Protein AF-A0A918FCY9-F1 (afdb_monomer)

Secondary structure (DSSP, 8-state):
--------SSSSSGGGG-PPPHHHHHHHHHHHHHHHHHHHHH-----TTSHHHHHHHHHHHHTSSS--HHHHHHHHHHHHHHHHH-TT-HHHHHHHHHHHHHTT-HHHHHHHHHHHHHH-GGGHHHHHHHHHHHHHHHS----S-------PPPPPPPPPP-PPPP-PPPPPPPSSEEEEEEEEES-SS-SS--EEEEEEEEEEEETTTEEEETTTEEEEEE-TTT--EEESSHHHHHT---EEEEEE-TTS-EEEEEE-SSS--B--EE-

Organism: NCBI:txid1848197

Foldseek 3Di:
DDDPDDPPDDPPPPPPPPDDDLVRLQLQLVLLVVLVVVCVVVPVDCPPLELNVLLLLLSLLSNPSQRDLVSLVSSLVSLVSSCVRPVLALSSLQSVLSSCVSVLNLVSSLVSLVSSCVSPVVCVVSSVVSNVSSVVSPDPPCPDDDDDDDDDDDDDDDDDDDDDDPDDQDDDDDFDKWKKWKWWFPDDPDSDTDTDGPDIWIWGQDPPQWIDTRPPDAIWGADSRFRDIAGPDDPQNVLPWPDKDWDQDPVRFIFIFTQRPPGGIGITIGD

Structure (mmCIF, N/CA/C/O backbone):
data_AF-A0A918FCY9-F1
#
_entry.id   AF-A0A918FCY9-F1
#
loop_
_atom_site.group_PDB
_atom_site.id
_atom_site.type_symbol
_atom_site.label_atom_id
_atom_site.label_alt_id
_atom_site.label_comp_id
_atom_site.label_asym_id
_atom_site.label_entity_id
_atom_site.label_seq_id
_atom_site.pdbx_PDB_ins_code
_atom_site.Cartn_x
_atom_site.Cartn_y
_atom_site.Cartn_z
_atom_site.occupancy
_atom_site.B_iso_or_equiv
_atom_site.auth_seq_id
_atom_site.auth_comp_id
_atom_site.auth_asym_id
_atom_site.auth_atom_id
_atom_site.pdbx_PDB_model_num
ATOM 1 N N . MET A 1 1 ? -34.253 26.045 46.230 1.00 42.84 1 MET A N 1
ATOM 2 C CA . MET A 1 1 ? -33.903 26.866 45.050 1.00 42.84 1 MET A CA 1
ATOM 3 C C . MET A 1 1 ? -32.980 26.039 44.167 1.00 42.84 1 MET A C 1
ATOM 5 O O . MET A 1 1 ? -31.834 25.823 44.529 1.00 42.84 1 MET A O 1
ATOM 9 N N . ASN A 1 2 ? -33.536 25.493 43.082 1.00 42.41 2 ASN A N 1
ATOM 10 C CA . ASN A 1 2 ? -32.878 24.608 42.117 1.00 42.41 2 ASN A CA 1
ATOM 11 C C . ASN A 1 2 ? -32.071 25.411 41.095 1.00 42.41 2 ASN A C 1
ATOM 13 O O . ASN A 1 2 ? -32.646 26.270 40.429 1.00 42.41 2 ASN A O 1
ATOM 17 N N . ARG A 1 3 ? -30.793 25.071 40.905 1.00 41.00 3 ARG A N 1
ATOM 18 C CA . ARG A 1 3 ? -30.031 25.386 39.685 1.00 41.00 3 ARG A CA 1
ATOM 19 C C . ARG A 1 3 ? -29.061 24.248 39.355 1.00 41.00 3 ARG A C 1
ATOM 21 O O . ARG A 1 3 ? -27.867 24.340 39.607 1.00 41.00 3 ARG A O 1
ATOM 28 N N . THR A 1 4 ? -29.590 23.175 38.778 1.00 41.19 4 THR A N 1
ATOM 29 C CA . THR A 1 4 ? -28.831 22.213 37.971 1.00 41.19 4 THR A CA 1
ATOM 30 C C . THR A 1 4 ? -28.681 22.822 36.578 1.00 41.19 4 THR A C 1
ATOM 32 O O . THR A 1 4 ? -29.617 22.811 35.782 1.00 41.19 4 THR A O 1
ATOM 35 N N . PHE A 1 5 ? -27.531 23.441 36.306 1.00 41.34 5 PHE A N 1
ATOM 36 C CA . PHE A 1 5 ? -27.193 23.907 34.963 1.00 41.34 5 PHE A CA 1
ATOM 37 C C . PHE A 1 5 ? -26.762 22.713 34.112 1.00 41.34 5 PHE A C 1
ATOM 39 O O . PHE A 1 5 ? -25.826 21.993 34.450 1.00 41.34 5 PHE A O 1
ATOM 46 N N . ALA A 1 6 ? -27.486 22.515 33.016 1.00 44.28 6 ALA A N 1
ATOM 47 C CA . ALA A 1 6 ? -27.208 21.541 31.983 1.00 44.28 6 ALA A CA 1
ATOM 48 C C . ALA A 1 6 ? -25.907 21.896 31.243 1.00 44.28 6 ALA A C 1
ATOM 50 O O . ALA A 1 6 ? -25.878 22.790 30.401 1.00 44.28 6 ALA A O 1
ATOM 51 N N . THR A 1 7 ? -24.832 21.164 31.526 1.00 41.22 7 THR A N 1
ATOM 52 C CA . THR A 1 7 ? -23.621 21.101 30.694 1.00 41.22 7 THR A CA 1
ATOM 53 C C . THR A 1 7 ? -23.878 20.119 29.551 1.00 41.22 7 THR A C 1
ATOM 55 O O . THR A 1 7 ? -23.364 19.006 29.526 1.00 41.22 7 THR A O 1
ATOM 58 N N . LEU A 1 8 ? -24.769 20.489 28.631 1.00 44.00 8 LEU A N 1
ATOM 59 C CA . LEU A 1 8 ? -25.190 19.609 27.542 1.00 44.00 8 LEU A CA 1
ATOM 60 C C . LEU A 1 8 ? -25.389 20.394 26.249 1.00 44.00 8 LEU A C 1
ATOM 62 O O . LEU A 1 8 ? -26.480 20.436 25.711 1.00 44.00 8 LEU A O 1
ATOM 66 N N . THR A 1 9 ? -24.324 21.025 25.757 1.00 44.47 9 THR A N 1
ATOM 67 C CA . THR A 1 9 ? -24.248 21.538 24.377 1.00 44.47 9 THR A CA 1
ATOM 68 C C . THR A 1 9 ? -22.833 22.034 24.103 1.00 44.47 9 THR A C 1
ATOM 70 O O . THR A 1 9 ? -22.575 23.216 24.279 1.00 44.47 9 THR A O 1
ATOM 73 N N . LEU A 1 10 ? -21.911 21.139 23.718 1.00 34.38 10 LEU A N 1
ATOM 74 C CA . LEU A 1 10 ? -20.799 21.481 22.803 1.00 34.38 10 LEU A CA 1
ATOM 75 C C . LEU A 1 10 ? -19.965 20.285 22.284 1.00 34.38 10 LEU A C 1
ATOM 77 O O . LEU A 1 10 ? -18.904 20.502 21.714 1.00 34.38 10 LEU A O 1
ATOM 81 N N . ALA A 1 11 ? -20.409 19.032 22.440 1.00 36.44 11 ALA A N 1
ATOM 82 C CA . ALA A 1 11 ? -19.685 17.867 21.899 1.00 36.44 11 ALA A CA 1
ATOM 83 C C . ALA A 1 11 ? -20.314 17.272 20.621 1.00 36.44 11 ALA A C 1
ATOM 85 O O . ALA A 1 11 ? -19.741 16.372 20.018 1.00 36.44 11 ALA A O 1
ATOM 86 N N . LEU A 1 12 ? -21.483 17.762 20.187 1.00 40.19 12 LEU A N 1
ATOM 87 C CA . LEU A 1 12 ? -22.311 17.071 19.186 1.00 40.19 12 LEU A CA 1
ATOM 88 C C . LEU A 1 12 ? -22.220 17.623 17.748 1.00 40.19 12 LEU A C 1
ATOM 90 O O . LEU A 1 12 ? -22.976 17.178 16.893 1.00 40.19 12 LEU A O 1
ATOM 94 N N . VAL A 1 13 ? -21.322 18.576 17.456 1.00 33.88 13 VAL A N 1
ATOM 95 C CA . VAL A 1 13 ? -21.280 19.264 16.139 1.00 33.88 13 VAL A CA 1
ATOM 96 C C . VAL A 1 13 ? -19.964 19.059 15.362 1.00 33.88 13 VAL A C 1
ATOM 98 O O . VAL A 1 13 ? -19.867 19.448 14.204 1.00 33.88 13 VAL A O 1
ATOM 101 N N . CYS A 1 14 ? -18.972 18.340 15.900 1.00 34.62 14 CYS A N 1
ATOM 102 C CA . CYS A 1 14 ? -17.745 18.030 15.140 1.00 34.62 14 CYS A CA 1
ATOM 103 C C . CYS A 1 14 ? -17.905 16.903 14.094 1.00 34.62 14 CYS A C 1
ATOM 105 O O . CYS A 1 14 ? -16.959 16.618 13.364 1.00 34.62 14 CYS A O 1
ATOM 107 N N . LEU A 1 15 ? -19.086 16.281 13.971 1.00 42.31 15 LEU A N 1
ATOM 108 C CA . LEU A 1 15 ? -19.324 15.178 13.025 1.00 42.31 15 LEU A CA 1
ATOM 109 C C . LEU A 1 15 ? -19.449 15.601 11.548 1.00 42.31 15 LEU A C 1
ATOM 111 O O . LEU A 1 15 ? -19.494 14.735 10.680 1.00 42.31 15 LEU A O 1
ATOM 115 N N . ALA A 1 16 ? -19.494 16.895 11.227 1.00 40.34 16 ALA A N 1
ATOM 116 C CA . ALA A 1 16 ? -19.820 17.340 9.868 1.00 40.34 16 ALA A CA 1
ATOM 117 C C . ALA A 1 16 ? -18.621 17.473 8.906 1.00 40.34 16 ALA A C 1
ATOM 119 O O . ALA A 1 16 ? -18.832 17.757 7.731 1.00 40.34 16 ALA A O 1
ATOM 120 N N . LEU A 1 17 ? -17.376 17.262 9.357 1.00 44.88 17 LEU A N 1
ATOM 121 C CA . LEU A 1 17 ? -16.187 17.380 8.491 1.00 44.88 17 LEU A CA 1
ATOM 122 C C . LEU A 1 17 ? -15.359 16.098 8.351 1.00 44.88 17 LEU A C 1
ATOM 124 O O . LEU A 1 17 ? -14.268 16.151 7.789 1.00 44.88 17 LEU A O 1
ATOM 128 N N . GLY A 1 18 ? -15.861 14.951 8.821 1.00 59.81 18 GLY A N 1
ATOM 129 C CA . GLY A 1 18 ? -15.251 13.649 8.519 1.00 59.81 18 GLY A CA 1
ATOM 130 C C . GLY A 1 18 ? -13.777 13.519 8.920 1.00 59.81 18 GLY A C 1
ATOM 131 O O . GLY A 1 18 ? -13.056 12.724 8.323 1.00 59.81 18 GLY A O 1
ATOM 132 N N . GLN A 1 19 ? -13.300 14.304 9.893 1.00 66.69 19 GLN A N 1
ATOM 133 C CA . GLN A 1 19 ? -11.927 14.177 10.367 1.00 66.69 19 GLN A CA 1
ATOM 134 C C . GLN A 1 19 ? -11.844 13.054 11.394 1.00 66.69 19 GLN A C 1
ATOM 136 O O . GLN A 1 19 ? -12.588 13.038 12.377 1.00 66.69 19 GLN A O 1
ATOM 141 N N . ALA A 1 20 ? -10.935 12.112 11.148 1.00 78.25 20 ALA A N 1
ATOM 142 C CA . ALA A 1 20 ? -10.606 11.072 12.105 1.00 78.25 20 ALA A CA 1
ATOM 143 C C . ALA A 1 20 ? -10.164 11.712 13.428 1.00 78.25 20 ALA A C 1
ATOM 145 O O . ALA A 1 20 ? -9.402 12.681 13.459 1.00 78.25 20 ALA A O 1
ATOM 146 N N . THR A 1 21 ? -10.645 11.165 14.540 1.00 88.81 21 THR A N 1
ATOM 147 C CA . THR A 1 21 ? -10.160 11.564 15.863 1.00 88.81 21 THR A CA 1
ATOM 148 C C . THR A 1 21 ? -8.679 11.189 16.008 1.00 88.81 21 THR A C 1
ATOM 150 O O . THR A 1 21 ? -8.249 10.193 15.420 1.00 88.81 21 THR A O 1
ATOM 153 N N . PRO A 1 22 ? -7.890 11.887 16.848 1.00 88.81 22 PRO A N 1
ATOM 154 C CA . PRO A 1 22 ? -6.498 11.504 17.106 1.00 88.81 22 PRO A CA 1
ATOM 155 C C . PRO A 1 22 ? -6.338 10.036 17.534 1.00 88.81 22 PRO A C 1
ATOM 157 O O . PRO A 1 22 ? -5.370 9.377 17.162 1.00 88.81 22 PRO A O 1
ATOM 160 N N . A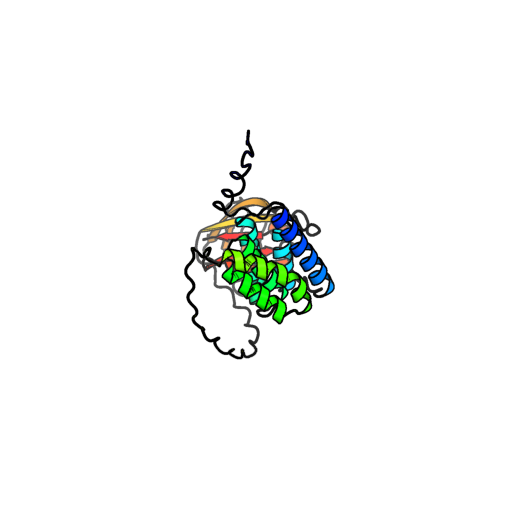LA A 1 23 ? -7.321 9.500 18.266 1.00 90.12 23 ALA A N 1
ATOM 161 C CA . ALA A 1 23 ? -7.366 8.093 18.651 1.00 90.12 23 ALA A CA 1
ATOM 162 C C . ALA A 1 23 ? -7.536 7.156 17.441 1.00 90.12 23 ALA A C 1
ATOM 164 O O . ALA A 1 23 ? -6.848 6.141 17.358 1.00 90.12 23 ALA A O 1
ATOM 165 N N . GLN A 1 24 ? -8.404 7.501 16.483 1.00 89.69 24 GLN A N 1
ATOM 166 C CA . GLN A 1 24 ? -8.566 6.738 15.240 1.00 89.69 24 GLN A CA 1
ATOM 167 C C . GLN A 1 24 ? -7.304 6.794 14.376 1.00 89.69 24 GLN A C 1
ATOM 169 O O . GLN A 1 24 ? -6.898 5.763 13.848 1.00 89.69 24 GLN A O 1
ATOM 174 N N . THR A 1 25 ? -6.648 7.952 14.278 1.00 89.31 25 THR A N 1
ATOM 175 C CA . THR A 1 25 ? -5.378 8.094 13.550 1.00 89.31 25 THR A CA 1
ATOM 176 C C . THR A 1 25 ? -4.269 7.241 14.178 1.00 89.31 25 THR A C 1
ATOM 178 O O . THR A 1 25 ? -3.572 6.509 13.477 1.00 89.31 25 THR A O 1
ATOM 181 N N . ALA A 1 26 ? -4.140 7.249 15.508 1.00 91.56 26 ALA A N 1
ATOM 182 C CA . ALA A 1 26 ? -3.172 6.408 16.214 1.00 91.56 26 ALA A CA 1
ATOM 183 C C . ALA A 1 26 ? -3.476 4.906 16.064 1.00 91.56 26 ALA A C 1
ATOM 185 O O . ALA A 1 26 ? -2.560 4.098 15.884 1.00 91.56 26 ALA A O 1
ATOM 186 N N . ALA A 1 27 ? -4.757 4.527 16.103 1.00 92.75 27 ALA A N 1
ATOM 187 C CA . ALA A 1 27 ? -5.189 3.155 15.861 1.00 92.75 27 ALA A CA 1
ATOM 188 C C . ALA A 1 27 ? -4.871 2.715 14.425 1.00 92.75 27 ALA A C 1
ATOM 190 O O . ALA A 1 27 ? -4.356 1.615 14.232 1.00 92.75 27 ALA A O 1
ATOM 191 N N . PHE A 1 28 ? -5.105 3.589 13.440 1.00 94.06 28 PHE A N 1
ATOM 192 C CA . PHE A 1 28 ? -4.785 3.362 12.028 1.00 94.06 28 PHE A CA 1
ATOM 193 C C . PHE A 1 28 ? -3.305 3.073 11.840 1.00 94.06 28 PHE A C 1
ATOM 195 O O . PHE A 1 28 ? -2.932 2.011 11.349 1.00 94.06 28 PHE A O 1
ATOM 202 N N . HIS A 1 29 ? -2.459 3.980 12.319 1.00 93.25 29 HIS A N 1
ATOM 203 C CA . HIS A 1 29 ? -1.015 3.838 12.220 1.00 93.25 29 HIS A CA 1
ATOM 204 C C . HIS A 1 29 ? -0.522 2.547 12.898 1.00 93.25 29 HIS A C 1
ATOM 206 O O . HIS A 1 29 ? 0.281 1.802 12.339 1.00 93.25 29 HIS A O 1
ATOM 212 N N . THR A 1 30 ? -1.069 2.221 14.073 1.00 95.44 30 THR A N 1
ATOM 213 C CA . THR A 1 30 ? -0.745 0.979 14.794 1.00 95.44 30 THR A CA 1
ATOM 214 C C . THR A 1 30 ? -1.138 -0.271 13.999 1.00 95.44 30 THR A C 1
ATOM 216 O O . THR A 1 30 ? -0.375 -1.236 13.953 1.00 95.44 30 THR A O 1
ATOM 219 N N . ALA A 1 31 ? -2.311 -0.262 13.363 1.00 95.19 31 ALA A N 1
ATOM 220 C CA . ALA A 1 31 ? -2.789 -1.365 12.536 1.00 95.19 31 ALA A CA 1
ATOM 221 C C . ALA A 1 31 ? -1.916 -1.572 11.288 1.00 95.19 31 ALA A C 1
ATOM 223 O O . ALA A 1 31 ? -1.623 -2.713 10.937 1.00 95.19 31 ALA A O 1
ATOM 224 N N . VAL A 1 32 ? -1.458 -0.484 10.659 1.00 96.00 32 VAL A N 1
ATOM 225 C CA . VAL A 1 32 ? -0.521 -0.528 9.525 1.00 96.00 32 VAL A CA 1
ATOM 226 C C . VAL A 1 32 ? 0.813 -1.146 9.946 1.00 96.00 32 VAL A C 1
ATOM 228 O O . VAL A 1 32 ? 1.285 -2.071 9.289 1.00 96.00 32 VAL A O 1
ATOM 231 N N . LEU A 1 33 ? 1.401 -0.694 11.059 1.00 94.94 33 LEU A N 1
ATOM 232 C CA . LEU A 1 33 ? 2.686 -1.214 11.542 1.00 94.94 33 LEU A CA 1
ATOM 233 C C . LEU A 1 33 ? 2.622 -2.697 11.921 1.00 94.94 33 LEU A C 1
ATOM 235 O O . LEU A 1 33 ? 3.538 -3.455 11.604 1.00 94.94 33 LEU A O 1
ATOM 239 N N . ARG A 1 34 ? 1.539 -3.126 12.579 1.00 95.44 34 ARG A N 1
ATOM 240 C CA . ARG A 1 34 ? 1.344 -4.536 12.938 1.00 95.44 34 ARG A CA 1
ATOM 241 C C . ARG A 1 34 ? 1.203 -5.409 11.695 1.00 95.44 34 ARG A C 1
ATOM 243 O O . ARG A 1 34 ? 1.870 -6.439 11.602 1.00 95.44 34 ARG A O 1
ATOM 250 N N . ALA A 1 35 ? 0.395 -4.970 10.730 1.00 95.25 35 ALA A N 1
ATOM 251 C CA . ALA A 1 35 ? 0.234 -5.677 9.469 1.00 95.25 35 ALA A CA 1
ATOM 252 C C . ALA A 1 35 ? 1.554 -5.760 8.695 1.00 95.25 35 ALA A C 1
ATOM 254 O O . ALA A 1 35 ? 1.859 -6.821 8.161 1.00 95.25 35 ALA A O 1
ATOM 255 N N . GLU A 1 36 ? 2.372 -4.701 8.686 1.00 95.06 36 GLU A N 1
ATOM 256 C CA . GLU A 1 36 ? 3.706 -4.741 8.077 1.00 95.06 36 GLU A CA 1
ATOM 257 C C . GLU A 1 36 ? 4.599 -5.758 8.782 1.00 95.06 36 GLU A C 1
ATOM 259 O O . GLU A 1 36 ? 5.193 -6.607 8.127 1.00 95.06 36 GLU A O 1
ATOM 264 N N . GLN A 1 37 ? 4.677 -5.718 10.112 1.00 94.75 37 GLN A N 1
ATOM 265 C CA . GLN A 1 37 ? 5.510 -6.644 10.877 1.00 94.75 37 GLN A CA 1
ATOM 266 C C . GLN A 1 37 ? 5.118 -8.107 10.625 1.00 94.75 37 GLN A C 1
ATOM 268 O O . GLN A 1 37 ? 5.991 -8.959 10.453 1.00 94.75 37 GLN A O 1
ATOM 273 N N . GLN A 1 38 ? 3.817 -8.397 10.580 1.00 94.88 38 GLN A N 1
ATOM 274 C CA . GLN A 1 38 ? 3.305 -9.734 10.293 1.00 94.88 38 GLN A CA 1
ATOM 275 C C . GLN A 1 38 ? 3.536 -10.137 8.831 1.00 94.88 38 GLN A C 1
ATOM 277 O O . GLN A 1 38 ? 3.903 -11.276 8.550 1.00 94.88 38 GLN A O 1
ATOM 282 N N . TRP A 1 39 ? 3.359 -9.210 7.890 1.00 93.69 39 TRP A N 1
ATOM 283 C CA . TRP A 1 39 ? 3.648 -9.447 6.479 1.00 93.69 39 TRP A CA 1
ATOM 284 C C . TRP A 1 39 ? 5.133 -9.768 6.277 1.00 93.69 39 TRP A C 1
ATOM 286 O O . TRP A 1 39 ? 5.477 -10.764 5.651 1.00 93.69 39 TRP A O 1
ATOM 296 N N . LEU A 1 40 ? 6.024 -8.995 6.900 1.00 90.81 40 LEU A N 1
ATOM 297 C CA . LEU A 1 40 ? 7.471 -9.188 6.838 1.00 90.81 40 LEU A CA 1
ATOM 298 C C . LEU A 1 40 ? 7.934 -10.544 7.379 1.00 90.81 40 LEU A C 1
ATOM 300 O O . LEU A 1 40 ? 8.942 -11.064 6.902 1.00 90.81 40 LEU A O 1
ATOM 304 N N . SER A 1 41 ? 7.236 -11.108 8.367 1.00 90.88 41 SER A N 1
ATOM 305 C CA . SER A 1 41 ? 7.585 -12.418 8.926 1.00 90.88 41 SER A CA 1
ATOM 306 C C . SER A 1 41 ? 7.068 -13.591 8.092 1.00 90.88 41 SER A C 1
ATOM 308 O O . SER A 1 41 ? 7.615 -14.688 8.191 1.00 90.88 41 SER A O 1
ATOM 310 N N . THR A 1 42 ? 6.042 -13.374 7.266 1.00 89.25 42 THR A N 1
ATOM 311 C CA . THR A 1 42 ? 5.343 -14.432 6.515 1.00 89.25 42 THR A CA 1
ATOM 312 C C . THR A 1 42 ? 5.596 -14.383 5.006 1.00 89.25 42 THR A C 1
ATOM 314 O O . THR A 1 42 ? 5.465 -15.403 4.336 1.00 89.25 42 THR A O 1
ATOM 317 N N . HIS A 1 43 ? 6.011 -13.234 4.467 1.00 85.19 43 HIS A N 1
ATOM 318 C CA . HIS A 1 43 ? 6.173 -12.983 3.035 1.00 85.19 43 HIS A CA 1
ATOM 319 C C . HIS A 1 43 ? 7.552 -12.365 2.744 1.00 85.19 43 HIS A C 1
ATOM 321 O O . HIS A 1 43 ? 7.684 -11.147 2.601 1.00 85.19 43 HIS A O 1
ATOM 327 N N . PRO A 1 44 ? 8.613 -13.186 2.639 1.00 76.06 44 PRO A N 1
ATOM 328 C CA . PRO A 1 44 ? 9.973 -12.682 2.450 1.00 76.06 44 PRO A CA 1
ATOM 329 C C . PRO A 1 44 ? 10.230 -12.122 1.042 1.00 76.06 44 PRO A C 1
ATOM 331 O O . PRO A 1 44 ? 11.247 -11.458 0.831 1.00 76.06 44 PRO A O 1
ATOM 334 N N . ASP A 1 45 ? 9.347 -12.386 0.072 1.00 79.00 45 ASP A N 1
ATOM 335 C CA . ASP A 1 45 ? 9.540 -11.950 -1.308 1.00 79.00 45 ASP A CA 1
ATOM 336 C C . ASP A 1 45 ? 9.315 -10.442 -1.471 1.00 79.00 45 ASP A C 1
ATOM 338 O O . ASP A 1 45 ? 8.199 -9.949 -1.622 1.00 79.00 45 ASP A O 1
ATOM 342 N N . LYS A 1 46 ? 10.429 -9.717 -1.504 1.00 76.62 46 LYS A N 1
ATOM 343 C CA . LYS A 1 46 ? 10.506 -8.295 -1.853 1.00 76.62 46 LYS A CA 1
ATOM 344 C C . LYS A 1 46 ? 11.215 -8.076 -3.185 1.00 76.62 46 LYS A C 1
ATOM 346 O O . LYS A 1 46 ? 11.788 -7.009 -3.408 1.00 76.62 46 LYS A O 1
ATOM 351 N N . SER A 1 47 ? 11.270 -9.103 -4.031 1.00 75.06 47 SER A N 1
ATOM 352 C CA . SER A 1 47 ? 11.919 -8.989 -5.329 1.00 75.06 47 SER A CA 1
ATOM 353 C C . SER A 1 47 ? 11.241 -7.915 -6.181 1.00 75.06 47 SER A C 1
ATOM 355 O O . SER A 1 47 ? 10.056 -7.606 -6.043 1.00 75.06 47 SER A O 1
ATOM 357 N N . PHE A 1 48 ? 12.030 -7.278 -7.041 1.00 65.56 48 PHE A N 1
ATOM 358 C CA . PHE A 1 48 ? 11.535 -6.230 -7.922 1.00 65.56 48 PHE A CA 1
ATOM 359 C C . PHE A 1 48 ? 10.376 -6.760 -8.786 1.00 65.56 48 PHE A C 1
ATOM 361 O O . PHE A 1 48 ? 10.480 -7.843 -9.356 1.00 65.56 48 PHE A O 1
ATOM 368 N N . LEU A 1 49 ? 9.282 -5.991 -8.871 1.00 73.69 49 LEU A N 1
ATOM 369 C CA . LEU A 1 49 ? 8.021 -6.364 -9.539 1.00 73.69 49 LEU A CA 1
ATOM 370 C C . LEU A 1 49 ? 7.263 -7.555 -8.923 1.00 73.69 49 LEU A C 1
ATOM 372 O O . LEU A 1 49 ? 6.361 -8.082 -9.572 1.00 73.69 49 LEU A O 1
ATOM 376 N N . SER A 1 50 ? 7.570 -7.971 -7.692 1.00 86.31 50 SER A N 1
ATOM 377 C CA . SER A 1 50 ? 6.703 -8.896 -6.957 1.00 86.31 50 SER A CA 1
ATOM 378 C C . SER A 1 50 ? 5.507 -8.171 -6.335 1.00 86.31 50 SER A C 1
ATOM 380 O O . SER A 1 50 ? 5.546 -6.960 -6.079 1.00 86.31 50 SER A O 1
ATOM 382 N N . ALA A 1 51 ? 4.445 -8.927 -6.033 1.00 89.81 51 ALA A N 1
ATOM 383 C CA . ALA A 1 51 ? 3.322 -8.414 -5.249 1.00 89.81 51 ALA A CA 1
ATOM 384 C C . ALA A 1 51 ? 3.805 -7.896 -3.886 1.00 89.81 51 ALA A C 1
ATOM 386 O O . ALA A 1 51 ? 3.330 -6.873 -3.396 1.00 89.81 51 ALA A O 1
ATOM 387 N N . GLY A 1 52 ? 4.813 -8.552 -3.306 1.00 91.88 52 GLY A N 1
ATOM 388 C CA . GLY A 1 52 ? 5.395 -8.137 -2.043 1.00 91.88 52 GLY A CA 1
ATOM 389 C C . GLY A 1 52 ? 6.135 -6.800 -2.108 1.00 91.88 52 GLY A C 1
ATOM 390 O O . GLY A 1 52 ? 5.991 -5.974 -1.209 1.00 91.88 52 GLY A O 1
ATOM 391 N N . ASN A 1 53 ? 6.855 -6.516 -3.195 1.00 90.19 53 ASN A N 1
ATOM 392 C CA . ASN A 1 53 ? 7.451 -5.196 -3.401 1.00 90.19 53 ASN A CA 1
ATOM 393 C C . ASN A 1 53 ? 6.377 -4.100 -3.526 1.00 90.19 53 ASN A C 1
ATOM 395 O O . ASN A 1 53 ? 6.503 -3.045 -2.909 1.00 90.19 53 ASN A O 1
ATOM 399 N N . ALA A 1 54 ? 5.289 -4.360 -4.256 1.00 89.56 54 ALA A N 1
ATOM 400 C CA . ALA A 1 54 ? 4.158 -3.437 -4.368 1.00 89.56 54 ALA A CA 1
ATOM 401 C C . ALA A 1 54 ? 3.476 -3.161 -3.007 1.00 89.56 54 ALA A C 1
ATOM 403 O O . ALA A 1 54 ? 3.210 -2.008 -2.656 1.00 89.56 54 ALA A O 1
ATOM 404 N N . ILE A 1 55 ? 3.281 -4.203 -2.193 1.00 95.12 55 ILE A N 1
ATOM 405 C CA . ILE A 1 55 ? 2.770 -4.100 -0.816 1.00 95.12 55 ILE A CA 1
ATOM 406 C C . ILE A 1 55 ? 3.723 -3.288 0.075 1.00 95.12 55 ILE A C 1
ATOM 408 O O . ILE A 1 55 ? 3.275 -2.423 0.828 1.00 95.12 55 ILE A O 1
ATOM 412 N N . ALA A 1 56 ? 5.039 -3.495 -0.039 1.00 91.50 56 ALA A N 1
ATOM 413 C CA . ALA A 1 56 ? 6.030 -2.725 0.713 1.00 91.50 56 ALA A CA 1
ATOM 414 C C . ALA A 1 56 ? 5.969 -1.218 0.398 1.00 91.50 56 ALA A C 1
ATOM 416 O O . ALA A 1 56 ? 6.076 -0.394 1.310 1.00 91.50 56 ALA A O 1
ATOM 417 N N . TYR A 1 57 ? 5.744 -0.841 -0.867 1.00 88.69 57 TYR A N 1
ATOM 418 C CA . TYR A 1 57 ? 5.510 0.559 -1.238 1.00 88.69 57 TYR A CA 1
ATOM 419 C C . TYR A 1 57 ? 4.235 1.117 -0.599 1.00 88.69 57 TYR A C 1
ATOM 421 O O . TYR A 1 57 ? 4.273 2.216 -0.043 1.00 88.69 57 TYR A O 1
ATOM 429 N N . ALA A 1 58 ? 3.135 0.357 -0.612 1.00 94.38 58 ALA A N 1
ATOM 430 C CA . ALA A 1 58 ? 1.893 0.766 0.042 1.00 94.38 58 ALA A CA 1
ATOM 431 C C . ALA A 1 58 ? 2.098 1.009 1.549 1.00 94.38 58 ALA A C 1
ATOM 433 O O . ALA A 1 58 ? 1.690 2.053 2.057 1.00 94.38 58 ALA A O 1
ATOM 434 N N . PHE A 1 59 ? 2.810 0.120 2.250 1.00 95.06 59 PHE A N 1
ATOM 435 C CA . PHE A 1 59 ? 3.188 0.339 3.652 1.00 95.06 59 PHE A CA 1
ATOM 436 C C . PHE A 1 59 ? 3.994 1.625 3.853 1.00 95.06 59 PHE A C 1
ATOM 438 O O . PHE A 1 59 ? 3.758 2.345 4.820 1.00 95.06 59 PHE A O 1
ATOM 445 N N . GLY A 1 60 ? 4.925 1.939 2.947 1.00 92.00 60 GLY A N 1
ATOM 446 C CA . GLY A 1 60 ? 5.702 3.180 2.985 1.00 92.00 60 GLY A CA 1
ATOM 447 C C . GLY A 1 60 ? 4.822 4.431 3.052 1.00 92.00 60 GLY A C 1
ATOM 448 O O . GLY A 1 60 ? 5.049 5.284 3.906 1.00 92.00 60 GLY A O 1
ATOM 449 N N . TYR A 1 61 ? 3.781 4.499 2.218 1.00 91.88 61 TYR A N 1
ATOM 450 C CA . TYR A 1 61 ? 2.824 5.612 2.215 1.00 91.88 61 TYR A CA 1
ATOM 451 C C . TYR A 1 61 ? 1.915 5.634 3.453 1.00 91.88 61 TYR A C 1
ATOM 453 O O . TYR A 1 61 ? 1.602 6.699 3.978 1.00 91.88 61 TYR A O 1
ATOM 461 N N . LEU A 1 62 ? 1.482 4.464 3.931 1.00 93.56 62 LEU A N 1
ATOM 462 C CA . LEU A 1 62 ? 0.523 4.354 5.037 1.00 93.56 62 LEU A CA 1
ATOM 463 C C . LEU A 1 62 ? 1.138 4.562 6.427 1.00 93.56 62 LEU A C 1
ATOM 465 O O . LEU A 1 62 ? 0.408 4.803 7.386 1.00 93.56 62 LEU A O 1
ATOM 469 N N . LYS A 1 63 ? 2.465 4.471 6.542 1.00 92.56 63 LYS A N 1
ATOM 470 C CA . LYS A 1 63 ? 3.212 4.709 7.786 1.00 92.56 63 LYS A CA 1
ATOM 471 C C . LYS A 1 63 ? 3.338 6.175 8.178 1.00 92.56 63 LYS A C 1
ATOM 473 O O . LYS A 1 63 ? 3.857 6.480 9.248 1.00 92.56 63 LYS A O 1
ATOM 478 N N . GLU A 1 64 ? 2.901 7.098 7.333 1.00 85.94 64 GLU A N 1
ATOM 479 C CA . GLU A 1 64 ? 2.804 8.491 7.740 1.00 85.94 64 GLU A CA 1
ATOM 480 C C . GLU A 1 64 ? 1.860 8.605 8.944 1.00 85.94 64 GLU A C 1
ATOM 482 O O . GLU A 1 64 ? 0.778 8.025 8.957 1.00 85.94 64 GLU A O 1
ATOM 487 N N . ALA A 1 65 ? 2.250 9.371 9.965 1.00 76.69 65 ALA A N 1
ATOM 488 C CA . ALA A 1 65 ? 1.450 9.506 11.184 1.00 76.69 65 ALA A CA 1
ATOM 489 C C . ALA A 1 65 ? 0.052 10.100 10.925 1.00 76.69 65 ALA A C 1
ATOM 491 O O . ALA A 1 65 ? -0.837 9.950 11.756 1.00 76.69 65 ALA A O 1
ATOM 492 N N . ASN A 1 66 ? -0.136 10.787 9.795 1.00 85.75 66 ASN A N 1
ATOM 493 C CA . ASN A 1 66 ? -1.414 11.341 9.369 1.00 85.75 66 ASN A CA 1
ATOM 494 C C . ASN A 1 66 ? -1.529 11.290 7.833 1.00 85.75 66 ASN A C 1
ATOM 496 O O . ASN A 1 66 ? -1.224 12.288 7.171 1.00 85.75 66 ASN A O 1
ATOM 500 N N . PRO A 1 67 ? -1.909 10.139 7.251 1.00 87.00 67 PRO A N 1
ATOM 501 C CA . PRO A 1 67 ? -1.962 9.992 5.806 1.00 87.00 67 PRO A CA 1
ATOM 502 C C . PRO A 1 67 ? -3.048 10.903 5.224 1.00 87.00 67 PRO A C 1
ATOM 504 O O . PRO A 1 67 ? -4.198 10.922 5.662 1.00 87.00 67 PRO A O 1
ATOM 507 N N . THR A 1 68 ? -2.670 11.682 4.218 1.00 90.94 68 THR A N 1
ATOM 508 C CA . THR A 1 68 ? -3.579 12.556 3.475 1.00 90.94 68 THR A CA 1
ATOM 509 C C . THR A 1 68 ? -4.323 11.756 2.403 1.00 90.94 68 THR A C 1
ATOM 511 O O . THR A 1 68 ? -3.840 10.705 1.979 1.00 90.94 68 THR A O 1
ATOM 514 N N . PRO A 1 69 ? -5.436 12.261 1.841 1.00 89.38 69 PRO A N 1
ATOM 515 C CA . PRO A 1 69 ? -6.076 11.612 0.695 1.00 89.38 69 PRO A CA 1
ATOM 516 C C . PRO A 1 69 ? -5.116 11.353 -0.478 1.00 89.38 69 PRO A C 1
ATOM 518 O O . PRO A 1 69 ? -5.235 10.347 -1.169 1.00 89.38 69 PRO A O 1
ATOM 521 N N . SER A 1 70 ? -4.126 12.229 -0.685 1.00 88.19 70 SER A N 1
ATOM 522 C CA . SER A 1 70 ? -3.096 12.049 -1.715 1.00 88.19 70 SER A CA 1
ATOM 523 C C . SER A 1 70 ? -2.186 10.849 -1.428 1.00 88.19 70 SER A C 1
ATOM 525 O O . SER A 1 70 ? -1.889 10.057 -2.328 1.00 88.19 70 SER A O 1
ATOM 527 N N . THR A 1 71 ? -1.769 10.673 -0.171 1.00 87.44 71 THR A N 1
ATOM 528 C CA . THR A 1 71 ? -0.885 9.563 0.214 1.00 87.44 71 THR A CA 1
ATOM 529 C C . THR A 1 71 ? -1.644 8.240 0.284 1.00 87.44 71 THR A C 1
ATOM 531 O O . THR A 1 71 ? -1.137 7.233 -0.204 1.00 87.44 71 THR A O 1
ATOM 534 N N . LEU A 1 72 ? -2.913 8.260 0.703 1.00 92.12 72 LEU A N 1
ATOM 535 C CA . LEU A 1 72 ? -3.835 7.123 0.576 1.00 92.12 72 LEU A CA 1
ATOM 536 C C . LEU A 1 72 ? -4.037 6.693 -0.886 1.00 92.12 72 LEU A C 1
ATOM 538 O O . LEU A 1 72 ? -3.949 5.506 -1.197 1.00 92.12 72 LEU A O 1
ATOM 542 N N . ASN A 1 73 ? -4.244 7.642 -1.804 1.00 89.44 73 ASN A N 1
ATOM 543 C CA . ASN A 1 73 ? -4.346 7.332 -3.231 1.00 89.44 73 ASN A CA 1
ATOM 544 C C . ASN A 1 73 ? -3.037 6.741 -3.771 1.00 89.44 73 ASN A C 1
ATOM 546 O O . ASN A 1 73 ? -3.073 5.755 -4.498 1.00 89.44 73 ASN A O 1
ATOM 550 N N . SER A 1 74 ? -1.880 7.280 -3.380 1.0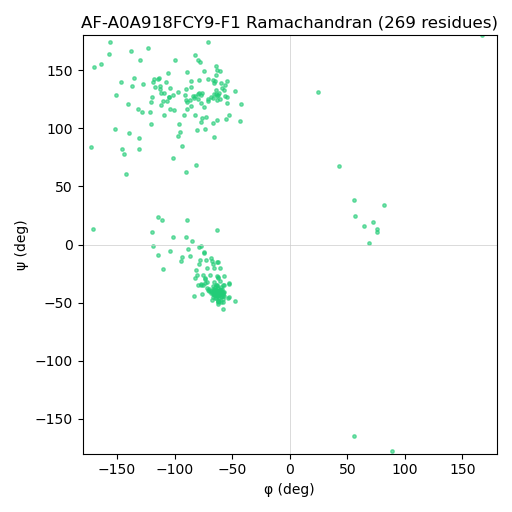0 87.31 74 SER A N 1
ATOM 551 C CA . SER A 1 74 ? -0.570 6.741 -3.786 1.00 87.31 74 SER A CA 1
ATOM 552 C C . SER A 1 74 ? -0.346 5.305 -3.287 1.00 87.31 74 SER A C 1
ATOM 554 O O . SER A 1 74 ? 0.191 4.464 -4.015 1.00 87.31 74 SER A O 1
ATOM 556 N N . ALA A 1 75 ? -0.819 4.993 -2.077 1.00 92.88 75 ALA A N 1
ATOM 557 C CA . ALA A 1 75 ? -0.826 3.631 -1.556 1.00 92.88 75 ALA A CA 1
ATOM 558 C C . ALA A 1 75 ? -1.729 2.708 -2.395 1.00 92.88 75 ALA A C 1
ATOM 560 O O . ALA A 1 75 ? -1.284 1.635 -2.800 1.00 92.88 75 ALA A O 1
ATOM 561 N N . ALA A 1 76 ? -2.949 3.144 -2.733 1.00 92.44 76 ALA A N 1
ATOM 562 C CA . ALA A 1 76 ? -3.873 2.375 -3.575 1.00 92.44 76 ALA A CA 1
ATOM 563 C C . ALA A 1 76 ? -3.294 2.085 -4.969 1.00 92.44 76 ALA A C 1
ATOM 565 O O . ALA A 1 76 ? -3.435 0.976 -5.481 1.00 92.44 76 ALA A O 1
ATOM 566 N N . LEU A 1 77 ? -2.589 3.054 -5.566 1.00 86.69 77 LEU A N 1
ATOM 567 C CA . LEU A 1 77 ? -1.875 2.858 -6.832 1.00 86.69 77 LEU A CA 1
ATOM 568 C C . LEU A 1 77 ? -0.850 1.727 -6.734 1.00 86.69 77 LEU A C 1
ATOM 570 O O . LEU A 1 77 ? -0.775 0.890 -7.628 1.00 86.69 77 LEU A O 1
ATOM 574 N N . SER A 1 78 ? -0.101 1.678 -5.632 1.00 86.06 78 SER A N 1
ATOM 575 C CA . SER A 1 78 ? 0.874 0.611 -5.393 1.00 86.06 78 SER A CA 1
ATOM 576 C C . SER A 1 78 ? 0.179 -0.749 -5.246 1.00 86.06 78 SER A C 1
ATOM 578 O O . SER A 1 78 ? 0.650 -1.745 -5.786 1.00 86.06 78 SER A O 1
ATOM 580 N N . LEU A 1 79 ? -0.982 -0.806 -4.585 1.00 94.38 79 LEU A N 1
ATOM 581 C CA . LEU A 1 79 ? -1.752 -2.048 -4.443 1.00 94.38 79 LEU A CA 1
ATOM 582 C C . LEU A 1 79 ? -2.373 -2.543 -5.754 1.00 94.38 79 LEU A C 1
ATOM 584 O O . LEU A 1 79 ? -2.556 -3.748 -5.907 1.00 94.38 79 LEU A O 1
ATOM 588 N N . ALA A 1 80 ? -2.652 -1.663 -6.719 1.00 92.75 80 ALA A N 1
ATOM 589 C CA . ALA A 1 80 ? -3.138 -2.083 -8.033 1.00 92.75 80 ALA A CA 1
ATOM 590 C C . ALA A 1 80 ? -2.145 -3.031 -8.733 1.00 92.75 80 ALA A C 1
ATOM 592 O O . ALA A 1 80 ? -2.558 -4.019 -9.343 1.00 92.75 80 ALA A O 1
ATOM 593 N N . ASP A 1 81 ? -0.839 -2.785 -8.589 1.00 84.69 81 ASP A N 1
ATOM 594 C CA . ASP A 1 81 ? 0.190 -3.710 -9.068 1.00 84.69 81 ASP A CA 1
ATOM 595 C C . ASP A 1 81 ? 0.202 -5.020 -8.279 1.00 84.69 81 ASP A C 1
ATOM 597 O O . ASP A 1 81 ? 0.302 -6.088 -8.884 1.00 84.69 81 ASP A O 1
ATOM 601 N N . ALA A 1 82 ? 0.036 -4.961 -6.952 1.00 93.25 82 ALA A N 1
ATOM 602 C CA . ALA A 1 82 ? -0.064 -6.164 -6.128 1.00 93.25 82 ALA A CA 1
ATOM 603 C C . ALA A 1 82 ? -1.226 -7.060 -6.588 1.00 93.25 82 ALA A C 1
ATOM 605 O O . ALA A 1 82 ? -1.006 -8.243 -6.826 1.00 93.25 82 ALA A O 1
ATOM 606 N N . PHE A 1 83 ? -2.417 -6.495 -6.821 1.00 94.06 83 PHE A N 1
ATOM 607 C CA . PHE A 1 83 ? -3.579 -7.238 -7.325 1.00 94.06 83 PHE A CA 1
ATOM 608 C C . PHE A 1 83 ? -3.399 -7.766 -8.750 1.00 94.06 83 PHE A C 1
ATOM 610 O O . PHE A 1 83 ? -3.935 -8.819 -9.090 1.00 94.06 83 PHE A O 1
ATOM 617 N N . ARG A 1 84 ? -2.648 -7.057 -9.600 1.00 93.00 84 ARG A N 1
ATOM 618 C CA . ARG A 1 84 ? -2.323 -7.531 -10.952 1.00 93.00 84 ARG A CA 1
ATOM 619 C C . ARG A 1 84 ? -1.422 -8.766 -10.919 1.00 93.00 84 ARG A C 1
ATOM 621 O O . ARG A 1 84 ? -1.544 -9.623 -11.790 1.00 93.00 84 ARG A O 1
ATOM 628 N N . ILE A 1 85 ? -0.502 -8.830 -9.959 1.00 90.31 85 ILE A N 1
ATOM 629 C CA . ILE A 1 85 ? 0.461 -9.928 -9.808 1.00 90.31 85 ILE A CA 1
ATOM 630 C C . ILE A 1 85 ? -0.168 -11.103 -9.049 1.00 90.31 85 ILE A C 1
ATOM 632 O O . ILE A 1 85 ? -0.017 -12.251 -9.459 1.00 90.31 85 ILE A O 1
ATOM 636 N N . ASP A 1 86 ? -0.891 -10.810 -7.971 1.00 95.44 86 ASP A N 1
ATOM 637 C CA . ASP A 1 86 ? -1.600 -11.768 -7.129 1.00 95.44 86 ASP A CA 1
ATOM 638 C C . ASP A 1 86 ? -2.971 -11.199 -6.728 1.00 95.44 86 ASP A C 1
ATOM 640 O O . ASP A 1 86 ? -3.126 -10.455 -5.756 1.00 95.44 86 ASP A O 1
ATOM 644 N N . ALA A 1 87 ? -3.995 -11.582 -7.490 1.00 96.69 87 ALA A N 1
ATOM 645 C CA . ALA A 1 87 ? -5.365 -11.121 -7.288 1.00 96.69 87 ALA A CA 1
ATOM 646 C C . ALA A 1 87 ? -6.012 -11.639 -5.990 1.00 96.69 87 ALA A C 1
ATOM 648 O O . ALA A 1 87 ? -7.083 -11.160 -5.620 1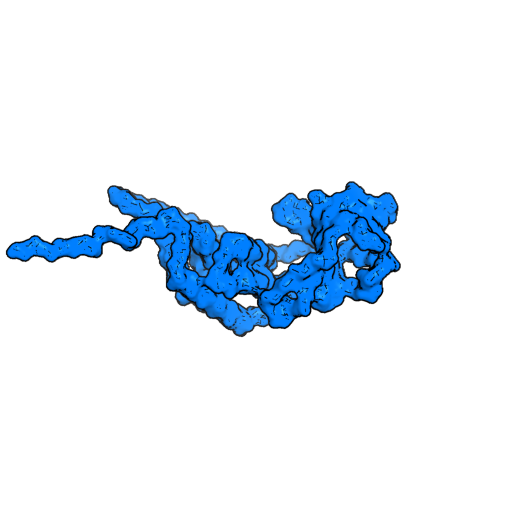.00 96.69 87 ALA A O 1
ATOM 649 N N . ASN A 1 88 ? -5.397 -12.612 -5.307 1.00 97.38 88 ASN A N 1
ATOM 650 C CA . ASN A 1 88 ? -5.899 -13.203 -4.066 1.00 97.38 88 ASN A CA 1
ATOM 651 C C . ASN A 1 88 ? -4.983 -12.903 -2.872 1.00 97.38 88 ASN A C 1
ATOM 653 O O . ASN A 1 88 ? -5.024 -13.608 -1.864 1.00 97.38 88 ASN A O 1
ATOM 657 N N . ASN A 1 89 ? -4.193 -11.833 -2.951 1.00 96.62 89 ASN A N 1
ATOM 658 C CA . ASN A 1 89 ? -3.314 -11.449 -1.862 1.00 96.62 89 ASN A CA 1
ATOM 659 C C . ASN A 1 89 ? -4.098 -10.862 -0.670 1.00 96.62 89 ASN A C 1
ATOM 661 O O . ASN A 1 89 ? -4.615 -9.743 -0.739 1.00 96.62 89 ASN A O 1
ATOM 665 N N . GLY A 1 90 ? -4.165 -11.597 0.446 1.00 97.25 90 GLY A N 1
ATOM 666 C CA . GLY A 1 90 ? -4.910 -11.179 1.642 1.00 97.25 90 GLY A CA 1
ATOM 667 C C . GLY A 1 90 ? -4.427 -9.854 2.250 1.00 97.25 90 GLY A C 1
ATOM 668 O O . GLY A 1 90 ? -5.247 -9.037 2.672 1.00 97.25 90 GLY A O 1
ATOM 669 N N . TYR A 1 91 ? -3.117 -9.584 2.224 1.00 96.94 91 TYR A N 1
ATOM 670 C CA . TYR A 1 91 ? -2.549 -8.325 2.720 1.00 96.94 91 TYR A CA 1
ATOM 671 C C . TYR A 1 91 ? -2.883 -7.136 1.822 1.00 96.94 91 TYR A C 1
ATOM 673 O O . TYR A 1 91 ? -3.195 -6.062 2.337 1.00 96.94 91 TYR A O 1
ATOM 681 N N . ALA A 1 92 ? -2.872 -7.314 0.498 1.00 97.12 92 ALA A N 1
ATOM 682 C CA . ALA A 1 92 ? -3.304 -6.261 -0.418 1.00 97.12 92 ALA A CA 1
ATOM 683 C C . ALA A 1 92 ? -4.767 -5.866 -0.150 1.00 97.12 92 ALA A C 1
ATOM 685 O O . ALA A 1 92 ? -5.072 -4.678 -0.054 1.00 97.12 92 ALA A O 1
ATOM 686 N N . TYR A 1 93 ? -5.648 -6.846 0.081 1.00 98.50 93 TYR A N 1
ATOM 687 C CA . TYR A 1 93 ? -7.033 -6.593 0.488 1.00 98.50 93 TYR A CA 1
ATOM 688 C C . TYR A 1 93 ? -7.146 -5.866 1.829 1.00 98.50 93 TYR A C 1
ATOM 690 O O . TYR A 1 93 ? -7.927 -4.924 1.962 1.00 98.50 93 TYR A O 1
ATOM 698 N N . TYR A 1 94 ? -6.342 -6.256 2.817 1.00 98.50 94 TYR A N 1
ATOM 699 C CA . TYR A 1 94 ? -6.349 -5.609 4.127 1.00 98.50 94 TYR A CA 1
ATOM 700 C C . TYR A 1 94 ? -5.957 -4.131 4.029 1.00 98.50 94 TYR A C 1
ATOM 702 O O . TYR A 1 94 ? -6.668 -3.262 4.534 1.00 98.50 94 TYR A O 1
ATOM 710 N N . LEU A 1 95 ? -4.858 -3.834 3.329 1.00 97.94 95 LEU A N 1
ATOM 711 C CA . LEU A 1 95 ? -4.380 -2.464 3.144 1.00 97.94 95 LEU A CA 1
ATOM 712 C C . LEU A 1 95 ? -5.345 -1.627 2.306 1.00 97.94 95 LEU A C 1
ATOM 714 O O . LEU A 1 95 ? -5.590 -0.473 2.653 1.00 97.94 95 LEU A O 1
ATOM 718 N N . GLN A 1 96 ? -5.938 -2.205 1.259 1.00 98.25 96 GLN A N 1
ATOM 719 C CA . GLN A 1 96 ? -6.969 -1.535 0.469 1.00 98.25 96 GLN A CA 1
ATOM 720 C C . GLN A 1 96 ? -8.175 -1.167 1.342 1.00 98.25 96 GLN A C 1
ATOM 722 O O . GLN A 1 96 ? -8.655 -0.038 1.285 1.00 98.25 96 GLN A O 1
ATOM 727 N N . GLY A 1 97 ? -8.604 -2.069 2.227 1.00 97.88 97 GLY A N 1
ATOM 728 C CA . GLY A 1 97 ? -9.686 -1.804 3.168 1.00 97.88 97 GLY A CA 1
ATOM 729 C C . GLY A 1 97 ? -9.385 -0.671 4.153 1.00 97.88 97 GLY A C 1
ATOM 730 O O . GLY A 1 97 ? -10.244 0.175 4.407 1.00 97.88 97 GLY A O 1
ATOM 731 N N . LEU A 1 98 ? -8.150 -0.596 4.661 1.00 96.94 98 LEU A N 1
ATOM 732 C CA . LEU A 1 98 ? -7.696 0.536 5.474 1.00 96.94 98 LEU A CA 1
ATOM 733 C C . LEU A 1 98 ? -7.686 1.846 4.672 1.00 96.94 98 LEU A C 1
ATOM 735 O O . LEU A 1 98 ? -8.152 2.874 5.167 1.00 96.94 98 LEU A O 1
ATOM 739 N N . ILE A 1 99 ? -7.205 1.816 3.427 1.00 96.25 99 ILE A N 1
ATOM 740 C CA . ILE A 1 99 ? -7.208 2.979 2.533 1.00 96.25 99 ILE A CA 1
ATOM 741 C C . ILE A 1 99 ? -8.634 3.475 2.292 1.00 96.25 99 ILE A C 1
ATOM 743 O O . ILE A 1 99 ? -8.908 4.662 2.463 1.00 96.25 99 ILE A O 1
ATOM 747 N N . ASP A 1 100 ? -9.558 2.581 1.946 1.00 96.06 100 ASP A N 1
ATOM 748 C CA . ASP A 1 100 ? -10.949 2.943 1.698 1.00 96.06 100 ASP A CA 1
ATOM 749 C C . ASP A 1 100 ? -11.628 3.483 2.960 1.00 96.06 100 ASP A C 1
ATOM 751 O O . ASP A 1 100 ? -12.402 4.436 2.868 1.00 96.06 100 ASP A O 1
ATOM 755 N N . TYR A 1 101 ? -11.282 2.970 4.146 1.00 95.25 101 TYR A N 1
ATOM 756 C CA . TYR A 1 101 ? -11.733 3.551 5.410 1.00 95.25 101 TYR A CA 1
ATOM 757 C C . TYR A 1 101 ? -11.217 4.988 5.574 1.00 95.25 101 TYR A C 1
ATOM 759 O O . TYR A 1 101 ? -12.006 5.895 5.842 1.00 95.25 101 TYR A O 1
ATOM 767 N N . GLY A 1 102 ? -9.917 5.217 5.355 1.00 92.12 102 GLY A N 1
ATOM 768 C CA . GLY A 1 102 ? -9.304 6.548 5.429 1.00 92.12 102 GLY A CA 1
ATOM 769 C C . GLY A 1 102 ? -9.867 7.541 4.405 1.00 92.12 102 GLY A C 1
ATOM 770 O O . GLY A 1 102 ? -9.913 8.740 4.664 1.00 92.12 102 GLY A O 1
ATOM 771 N N . LEU A 1 103 ? -10.357 7.044 3.267 1.00 91.25 103 LEU A N 1
ATOM 772 C CA . LEU A 1 103 ? -11.048 7.828 2.237 1.00 91.25 103 LEU A CA 1
ATOM 773 C C . LEU A 1 103 ? -12.555 8.012 2.509 1.00 91.25 103 LEU A C 1
ATOM 775 O O . LEU A 1 103 ? -13.257 8.574 1.669 1.00 91.25 103 LEU A O 1
ATOM 779 N N . GLY A 1 104 ? -13.075 7.527 3.641 1.00 91.69 104 GLY A N 1
ATOM 780 C CA . GLY A 1 104 ? -14.492 7.633 4.004 1.00 91.69 104 GLY A CA 1
ATOM 781 C C . GLY A 1 104 ? -15.420 6.664 3.258 1.00 91.69 104 GLY A C 1
ATOM 782 O O . GLY A 1 104 ? -16.641 6.784 3.338 1.00 91.69 104 GLY A O 1
ATOM 783 N N . LYS A 1 105 ? -14.878 5.679 2.537 1.00 92.31 105 LYS A N 1
ATOM 784 C CA . LYS A 1 105 ? -15.625 4.702 1.729 1.00 92.31 105 LYS A CA 1
ATOM 785 C C . LYS A 1 105 ? -15.991 3.461 2.553 1.00 92.31 105 LYS A C 1
ATOM 787 O O . LYS A 1 105 ? -15.585 2.344 2.239 1.00 92.31 105 LYS A O 1
ATOM 792 N N . GLY A 1 106 ? -16.788 3.647 3.606 1.00 94.25 106 GLY A N 1
ATOM 793 C CA . GLY A 1 106 ? -17.153 2.597 4.573 1.00 94.25 106 GLY A CA 1
ATOM 794 C C . GLY A 1 106 ? -17.616 1.252 3.979 1.00 94.25 106 GLY A C 1
ATOM 795 O O . GLY A 1 106 ? -17.094 0.206 4.380 1.00 94.25 106 GLY A O 1
ATOM 796 N N . PRO A 1 107 ? -18.553 1.229 3.008 1.00 95.25 107 PRO A N 1
ATOM 797 C CA . PRO A 1 107 ? -19.004 -0.021 2.394 1.00 95.25 107 PRO A CA 1
ATOM 798 C C . PRO A 1 107 ? -17.892 -0.795 1.673 1.00 95.25 107 PRO A C 1
ATOM 800 O O . PRO A 1 107 ? -17.792 -2.009 1.850 1.00 95.25 107 PRO A O 1
ATOM 803 N N . LEU A 1 108 ? -17.032 -0.097 0.919 1.00 95.69 108 LEU A N 1
ATOM 804 C CA . LEU A 1 108 ? -15.891 -0.707 0.225 1.00 95.69 108 LEU A CA 1
ATOM 805 C C . LEU A 1 108 ? -14.860 -1.212 1.234 1.00 95.69 108 LEU A C 1
ATOM 807 O O . LEU A 1 108 ? -14.496 -2.381 1.202 1.00 95.69 108 LEU A O 1
ATOM 811 N N . ALA A 1 109 ? -14.501 -0.389 2.221 1.00 96.94 109 ALA A N 1
ATOM 812 C CA . ALA A 1 109 ? -13.594 -0.789 3.293 1.00 96.94 109 ALA A CA 1
ATOM 813 C C . ALA A 1 109 ? -14.052 -2.079 3.993 1.00 96.94 109 ALA A C 1
ATOM 815 O O . ALA A 1 109 ? -13.276 -3.012 4.185 1.00 96.94 109 ALA A O 1
ATOM 816 N N . THR A 1 110 ? -15.346 -2.167 4.314 1.00 97.19 110 THR A N 1
ATOM 817 C CA . THR A 1 110 ? -15.955 -3.358 4.923 1.00 97.19 110 THR A CA 1
ATOM 818 C C . THR A 1 110 ? -15.816 -4.596 4.035 1.00 97.19 110 THR A C 1
ATOM 820 O O . THR A 1 110 ? -15.535 -5.685 4.538 1.00 97.19 110 THR A O 1
ATOM 823 N N . GLN A 1 111 ? -16.039 -4.448 2.726 1.00 97.88 111 GLN A N 1
ATOM 824 C CA . GLN A 1 111 ? -15.908 -5.534 1.758 1.00 97.88 111 GLN A CA 1
ATOM 825 C C . GLN A 1 111 ? -14.467 -6.052 1.699 1.00 97.88 111 GLN A C 1
ATOM 827 O O . GLN A 1 111 ? -14.252 -7.256 1.858 1.00 97.88 111 GLN A O 1
ATOM 832 N N . GLU A 1 112 ? -13.495 -5.155 1.535 1.00 98.25 112 GLU A N 1
ATOM 833 C CA . GLU A 1 112 ? -12.091 -5.536 1.364 1.00 98.25 112 GLU A CA 1
ATOM 834 C C . GLU A 1 112 ? -11.501 -6.148 2.639 1.00 98.25 112 GLU A C 1
ATOM 836 O O . GLU A 1 112 ? -10.836 -7.182 2.582 1.00 98.25 112 GLU A O 1
ATOM 841 N N . LEU A 1 113 ? -11.835 -5.609 3.817 1.00 98.38 113 LEU A N 1
ATOM 842 C CA . LEU A 1 113 ? -11.390 -6.166 5.100 1.00 98.38 113 LEU A CA 1
ATOM 843 C C . LEU A 1 113 ? -11.964 -7.564 5.370 1.00 98.38 113 LEU A C 1
ATOM 845 O O . LEU A 1 113 ? -11.271 -8.426 5.911 1.00 98.38 113 LEU A O 1
ATOM 849 N N . ARG A 1 114 ? -13.220 -7.823 4.979 1.00 98.25 114 ARG A N 1
ATOM 850 C CA . ARG A 1 114 ? -13.803 -9.172 5.075 1.00 98.25 114 ARG A CA 1
ATOM 851 C C . ARG A 1 114 ? -13.105 -10.143 4.137 1.00 98.25 114 ARG A C 1
ATOM 853 O O . ARG A 1 114 ? -12.832 -11.270 4.541 1.00 98.25 114 ARG A O 1
ATOM 860 N N . LYS A 1 115 ? -12.808 -9.715 2.909 1.00 98.31 115 LYS A N 1
ATOM 861 C CA . LYS A 1 115 ? -12.078 -10.540 1.945 1.00 98.31 115 LYS A CA 1
ATOM 862 C C . LYS A 1 115 ? -10.659 -10.842 2.434 1.00 98.31 115 LYS A C 1
ATOM 864 O O . LYS A 1 115 ? -10.229 -11.988 2.355 1.00 98.31 115 LYS A O 1
ATOM 869 N N . ALA A 1 116 ? -9.980 -9.863 3.028 1.00 98.31 116 ALA A N 1
ATOM 870 C CA . ALA A 1 116 ? -8.681 -10.059 3.662 1.00 98.31 116 ALA A CA 1
ATOM 871 C C . ALA A 1 116 ? -8.725 -11.123 4.767 1.00 98.31 116 ALA A C 1
ATOM 873 O O . ALA A 1 116 ? -7.933 -12.058 4.741 1.00 98.31 116 ALA A O 1
ATOM 874 N N . ALA A 1 117 ? -9.693 -11.030 5.685 1.00 97.88 117 ALA A N 1
ATOM 875 C CA . ALA A 1 117 ? -9.866 -11.996 6.773 1.00 97.88 117 ALA A CA 1
ATOM 876 C C . ALA A 1 117 ? -10.205 -13.418 6.285 1.00 97.88 117 ALA A C 1
ATOM 878 O O . ALA A 1 117 ? -9.908 -14.391 6.974 1.00 97.88 117 ALA A O 1
ATOM 879 N N . GLN A 1 118 ? -10.840 -13.546 5.114 1.00 97.94 118 GLN A N 1
ATOM 880 C CA . GLN A 1 118 ? -11.120 -14.839 4.481 1.00 97.94 118 GLN A CA 1
ATOM 881 C C . GLN A 1 118 ? -9.876 -15.450 3.829 1.00 97.94 118 GLN A C 1
ATOM 883 O O . GLN A 1 118 ? -9.672 -16.656 3.933 1.00 97.94 118 GLN A O 1
ATOM 888 N N . LEU A 1 119 ? -9.078 -14.633 3.136 1.00 96.94 119 LEU A N 1
ATOM 889 C CA . LEU A 1 119 ? -7.883 -15.081 2.415 1.00 96.94 119 LEU A CA 1
ATOM 890 C C . LEU A 1 119 ? -6.700 -15.339 3.352 1.00 96.94 119 LEU A C 1
ATOM 892 O O . LEU A 1 119 ? -5.934 -16.266 3.120 1.00 96.94 119 LEU A O 1
ATOM 896 N N . GLU A 1 120 ? -6.574 -14.542 4.411 1.00 96.88 120 GLU A N 1
ATOM 897 C CA . GLU A 1 120 ? -5.502 -14.625 5.397 1.00 96.88 120 GLU A CA 1
ATOM 898 C C . GLU A 1 120 ? -6.104 -14.623 6.814 1.00 96.88 120 GLU A C 1
ATOM 900 O O . GLU A 1 120 ? -6.327 -13.558 7.404 1.00 96.88 120 GLU A O 1
ATOM 905 N N . PRO A 1 121 ? -6.389 -15.806 7.393 1.00 96.69 121 PRO A N 1
ATOM 906 C CA . PRO A 1 121 ? -7.027 -15.917 8.704 1.00 96.69 121 PRO A CA 1
ATOM 907 C C . PRO A 1 121 ? -6.263 -15.213 9.829 1.00 96.69 121 PRO A C 1
ATOM 909 O O . PRO A 1 121 ? -6.875 -14.755 10.795 1.00 96.69 121 PRO A O 1
ATOM 912 N N . ALA A 1 122 ? -4.939 -15.073 9.703 1.00 95.38 122 ALA A N 1
ATOM 913 C CA . ALA A 1 122 ? -4.128 -14.358 10.679 1.00 95.38 122 ALA A CA 1
ATOM 914 C C . ALA A 1 122 ? -4.447 -12.848 10.736 1.00 95.38 122 ALA A C 1
ATOM 916 O O . ALA A 1 122 ? -4.170 -12.210 11.748 1.00 95.38 122 ALA A O 1
ATOM 917 N N . LEU A 1 123 ? -5.070 -12.277 9.695 1.00 96.44 123 LEU A N 1
ATOM 918 C CA . LEU A 1 123 ? -5.534 -10.884 9.669 1.00 96.44 123 LEU A CA 1
ATOM 919 C C . LEU A 1 123 ? -6.942 -10.698 10.249 1.00 96.44 123 LEU A C 1
ATOM 921 O O . LEU A 1 123 ? -7.359 -9.562 10.462 1.00 96.44 123 LEU A O 1
ATOM 925 N N . ALA A 1 124 ? -7.692 -11.769 10.530 1.00 96.81 124 ALA A N 1
ATOM 926 C CA . ALA A 1 124 ? -9.088 -11.659 10.959 1.00 96.81 124 ALA A CA 1
ATOM 927 C C . ALA A 1 124 ? -9.254 -10.854 12.261 1.00 96.81 124 ALA A C 1
ATOM 929 O O . ALA A 1 124 ? -10.159 -10.024 12.369 1.00 96.81 124 ALA A O 1
ATOM 930 N N . GLY A 1 12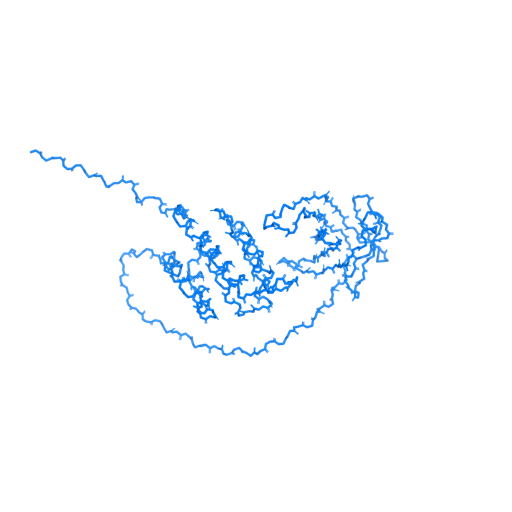5 ? -8.354 -11.062 13.229 1.00 95.50 125 GLY A N 1
ATOM 931 C CA . GLY A 1 125 ? -8.356 -10.323 14.494 1.00 95.50 125 GLY A CA 1
ATOM 932 C C . GLY A 1 125 ? -8.098 -8.826 14.310 1.00 95.50 125 GLY A C 1
ATOM 933 O O . GLY A 1 125 ? -8.764 -8.006 14.941 1.00 95.50 125 GLY A O 1
ATOM 934 N N . ASP A 1 126 ? -7.187 -8.471 13.403 1.00 95.62 126 ASP A N 1
ATOM 935 C CA . ASP A 1 126 ? -6.845 -7.079 13.106 1.00 95.62 126 ASP A CA 1
ATOM 936 C C . ASP A 1 126 ? -7.895 -6.391 12.226 1.00 95.62 126 ASP A C 1
ATOM 938 O O . ASP A 1 126 ? -8.162 -5.207 12.409 1.00 95.62 126 ASP A O 1
ATOM 942 N N . ALA A 1 127 ? -8.538 -7.116 11.308 1.00 97.38 127 ALA A N 1
ATOM 943 C CA . ALA A 1 127 ? -9.555 -6.578 10.407 1.00 97.38 127 ALA A CA 1
ATOM 944 C C . ALA A 1 127 ? -10.880 -6.252 11.117 1.00 97.38 127 ALA A C 1
ATOM 946 O O . ALA A 1 127 ? -11.574 -5.308 10.736 1.00 97.38 127 ALA A O 1
ATOM 947 N N . GLN A 1 128 ? -11.247 -7.005 12.158 1.00 97.56 128 GLN A N 1
ATOM 948 C CA . GLN A 1 128 ? -12.575 -6.919 12.775 1.00 97.56 128 GLN A CA 1
ATOM 949 C C . GLN A 1 128 ? -12.919 -5.547 13.400 1.00 97.56 128 GLN A C 1
ATOM 951 O O . GLN A 1 128 ? -14.041 -5.061 13.187 1.00 97.56 128 GLN A O 1
ATOM 956 N N . PRO A 1 129 ? -12.005 -4.869 14.126 1.00 96.75 129 PRO A N 1
ATOM 957 C CA . PRO A 1 129 ? -12.241 -3.500 14.583 1.00 96.75 129 PRO A CA 1
ATOM 958 C C . PRO A 1 129 ? -12.516 -2.534 13.422 1.00 96.75 129 PRO A C 1
ATOM 960 O O . PRO A 1 129 ? -13.437 -1.721 13.502 1.00 96.75 129 PRO A O 1
ATOM 963 N N . TRP A 1 130 ? -11.782 -2.665 12.313 1.00 96.81 130 TRP A N 1
ATOM 964 C CA . TRP A 1 130 ? -11.939 -1.807 11.137 1.00 96.81 130 TRP A CA 1
ATOM 965 C C . TRP A 1 130 ? -13.227 -2.079 10.370 1.00 96.81 130 TRP A C 1
ATOM 967 O O . TRP A 1 130 ? -13.879 -1.132 9.946 1.00 96.81 130 TRP A O 1
ATOM 977 N N . ILE A 1 131 ? -13.651 -3.340 10.262 1.00 96.94 131 ILE A N 1
ATOM 978 C CA . ILE A 1 131 ? -14.960 -3.718 9.704 1.00 96.94 131 ILE A CA 1
ATOM 979 C C . ILE A 1 131 ? -16.083 -3.020 10.480 1.00 96.94 131 ILE A C 1
ATOM 981 O O . ILE A 1 131 ? -17.013 -2.472 9.888 1.00 96.94 131 ILE A O 1
ATOM 985 N N . SER A 1 132 ? -15.981 -3.010 11.812 1.00 95.31 132 SER A N 1
ATOM 986 C CA . SER A 1 132 ? -16.980 -2.390 12.687 1.00 95.31 132 SER A CA 1
ATOM 987 C C . SER A 1 132 ? -17.023 -0.869 12.511 1.00 95.31 132 SER A C 1
ATOM 989 O O . SER A 1 132 ? -18.105 -0.299 12.373 1.00 95.31 132 SER A O 1
ATOM 991 N N . LEU A 1 133 ? -15.857 -0.213 12.463 1.00 93.31 133 LEU A N 1
ATOM 992 C CA . LEU A 1 133 ? -15.747 1.232 12.235 1.00 93.31 133 LEU A CA 1
ATOM 993 C C . LEU A 1 133 ? -16.217 1.632 10.827 1.00 93.31 133 LEU A C 1
ATOM 995 O O . LEU A 1 133 ? -16.960 2.597 10.668 1.00 93.31 133 LEU A O 1
ATOM 999 N N . ALA A 1 134 ? -15.838 0.872 9.801 1.00 94.00 134 ALA A N 1
ATOM 1000 C CA . ALA A 1 134 ? -16.235 1.118 8.420 1.00 94.00 134 ALA A CA 1
ATOM 1001 C C . ALA A 1 134 ? -17.755 0.991 8.214 1.00 94.00 134 ALA A C 1
ATOM 1003 O O . ALA A 1 134 ? -18.347 1.786 7.480 1.00 94.00 134 ALA A O 1
ATOM 1004 N N . GLY A 1 135 ? -18.411 0.057 8.912 1.00 93.44 135 GLY A N 1
ATOM 1005 C CA . GLY A 1 135 ? -19.870 -0.082 8.895 1.00 93.44 135 GLY A CA 1
ATOM 1006 C C . GLY A 1 135 ? -20.617 1.147 9.434 1.00 93.44 135 GLY A C 1
ATOM 1007 O O . GLY A 1 135 ? -21.720 1.452 8.974 1.00 93.44 135 GLY A O 1
ATOM 1008 N N . GLN A 1 136 ? -20.002 1.898 10.353 1.00 92.12 136 GLN A N 1
ATOM 1009 C CA . GLN A 1 136 ? -20.571 3.139 10.890 1.00 92.12 136 GLN A CA 1
ATOM 1010 C C . GLN A 1 136 ? -20.509 4.292 9.878 1.00 92.12 136 GLN A C 1
ATOM 1012 O O . GLN A 1 136 ? -21.391 5.144 9.889 1.00 92.12 136 GLN A O 1
ATOM 1017 N N . LEU A 1 137 ? -19.523 4.300 8.972 1.00 87.06 137 LEU A N 1
ATOM 1018 C CA . LEU A 1 137 ? -19.393 5.324 7.924 1.00 87.06 137 LEU A CA 1
ATOM 1019 C C . LEU A 1 137 ? -20.433 5.174 6.801 1.00 87.06 137 LEU A C 1
ATOM 1021 O O . LEU A 1 137 ? -20.796 6.156 6.162 1.00 87.06 137 LEU A O 1
ATOM 1025 N N . GLY A 1 138 ? -20.883 3.945 6.527 1.00 73.69 138 GLY A N 1
ATOM 1026 C CA . GLY A 1 138 ? -21.821 3.642 5.438 1.00 73.69 138 GLY A CA 1
ATOM 1027 C C . GLY A 1 138 ? -23.295 3.630 5.843 1.00 73.69 138 GLY A C 1
ATOM 1028 O O . GLY A 1 138 ? -24.164 3.575 4.976 1.00 73.69 138 GLY A O 1
ATOM 1029 N N . SER A 1 139 ? -23.586 3.662 7.141 1.00 65.06 139 SER A N 1
ATOM 1030 C CA . SER A 1 139 ? -24.960 3.718 7.625 1.00 65.06 139 SER A CA 1
ATOM 1031 C C . SER A 1 139 ? -25.415 5.177 7.583 1.00 65.06 139 SER A C 1
ATOM 1033 O O . SER A 1 139 ? -24.888 5.967 8.370 1.00 65.06 139 SER A O 1
ATOM 1035 N N . PRO A 1 140 ? -26.363 5.584 6.709 1.00 56.44 140 PRO A N 1
ATOM 1036 C CA . PRO A 1 140 ? -27.030 6.860 6.915 1.00 56.44 140 PRO A CA 1
ATOM 1037 C C . PRO A 1 140 ? -27.584 6.810 8.334 1.00 56.44 140 PRO A C 1
ATOM 1039 O O . PRO A 1 140 ? -28.293 5.860 8.674 1.00 56.44 140 PRO A O 1
ATOM 1042 N N . THR A 1 141 ? -27.183 7.761 9.182 1.00 51.44 141 THR A N 1
ATOM 1043 C CA . THR A 1 141 ? -27.678 7.858 10.556 1.00 51.44 141 THR A CA 1
ATOM 1044 C C . THR A 1 141 ? -29.181 7.607 10.515 1.00 51.44 141 THR A C 1
ATOM 1046 O O . THR A 1 141 ? -29.860 8.319 9.768 1.00 51.44 141 THR A O 1
ATOM 1049 N N . PRO A 1 142 ? -29.709 6.588 11.218 1.00 48.19 142 PRO A N 1
ATOM 1050 C CA . PRO A 1 142 ? -31.128 6.303 11.179 1.00 48.19 142 PRO A CA 1
ATOM 1051 C C . PRO A 1 142 ? -31.850 7.488 11.820 1.00 48.19 142 PRO A C 1
ATOM 1053 O O . PRO A 1 142 ? -32.033 7.556 13.032 1.00 48.19 142 PRO A O 1
ATOM 1056 N N . SER A 1 143 ? -32.247 8.449 10.989 1.00 51.38 143 SER A N 1
ATOM 1057 C CA . SER A 1 143 ? -33.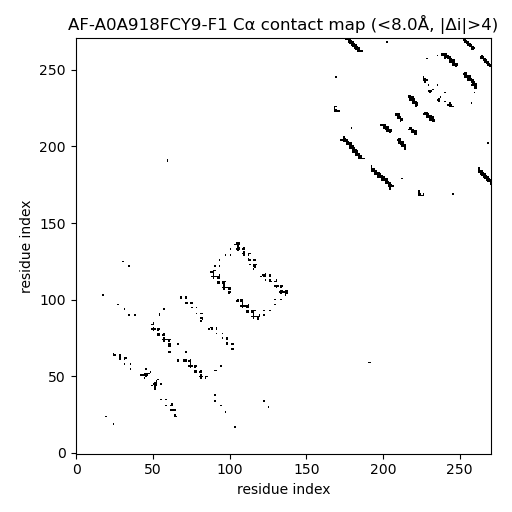376 9.312 11.278 1.00 51.38 143 SER A CA 1
ATOM 1058 C C . SER A 1 143 ? -34.565 8.364 11.324 1.00 51.38 143 SER A C 1
ATOM 1060 O O . SER A 1 143 ? -34.894 7.740 10.317 1.00 51.38 143 SER A O 1
ATOM 1062 N N . GLY A 1 144 ? -35.065 8.118 12.535 1.00 45.75 144 GLY A N 1
ATOM 1063 C CA . GLY A 1 144 ? -35.883 6.962 12.884 1.00 45.75 144 GLY A CA 1
ATOM 1064 C C . GLY A 1 144 ? -36.962 6.618 11.858 1.00 45.75 144 GLY A C 1
ATOM 1065 O O . GLY A 1 144 ? -37.999 7.264 11.794 1.00 45.75 144 GLY A O 1
ATOM 1066 N N . ALA A 1 145 ? -36.737 5.545 11.107 1.00 45.78 145 ALA A N 1
ATOM 1067 C CA . ALA A 1 145 ? -37.773 4.823 10.390 1.00 45.78 145 ALA A CA 1
ATOM 1068 C C . ALA A 1 145 ? -37.317 3.368 10.254 1.00 45.78 145 ALA A C 1
ATOM 1070 O O . ALA A 1 145 ? -36.475 3.026 9.427 1.00 45.78 145 ALA A O 1
ATOM 1071 N N . SER A 1 146 ? -37.843 2.515 11.133 1.00 42.75 146 SER A N 1
ATOM 1072 C CA . SER A 1 146 ? -37.705 1.066 11.006 1.00 42.75 146 SER A CA 1
ATOM 1073 C C . SER A 1 146 ? -38.397 0.608 9.724 1.00 42.75 146 SER A C 1
ATOM 1075 O O . SER A 1 146 ? -39.593 0.836 9.564 1.00 42.75 146 SER A O 1
ATOM 1077 N N . SER A 1 147 ? -37.679 -0.090 8.846 1.00 37.34 147 SER A N 1
ATOM 1078 C CA . SER A 1 147 ? -38.314 -0.998 7.892 1.00 37.34 147 SER A CA 1
ATOM 1079 C C . SER A 1 147 ? -37.470 -2.262 7.754 1.00 37.34 147 SER A C 1
ATOM 1081 O O . SER A 1 147 ? -36.278 -2.222 7.459 1.00 37.34 147 SER A O 1
ATOM 1083 N N . THR A 1 148 ? -38.101 -3.383 8.074 1.00 36.62 148 THR A N 1
ATOM 1084 C CA . THR A 1 148 ? -37.595 -4.746 7.985 1.00 36.62 148 THR A CA 1
ATOM 1085 C C . THR A 1 148 ? -37.844 -5.277 6.576 1.00 36.62 148 THR A C 1
ATOM 1087 O O . THR A 1 148 ? -38.989 -5.402 6.152 1.00 36.62 148 THR A O 1
ATOM 1090 N N . GLY A 1 149 ? -36.778 -5.633 5.861 1.00 39.53 149 GLY A N 1
ATOM 1091 C CA . GLY A 1 149 ? -36.859 -6.358 4.594 1.00 39.53 149 GLY A CA 1
ATOM 1092 C C . GLY A 1 149 ? -35.610 -7.222 4.386 1.00 39.53 149 GLY A C 1
ATOM 1093 O O . GLY A 1 149 ? -34.506 -6.700 4.540 1.00 39.53 149 GLY A O 1
ATOM 1094 N N . PRO A 1 150 ? -35.737 -8.529 4.083 1.00 44.94 150 PRO A N 1
ATOM 1095 C CA . PRO A 1 150 ? -34.590 -9.403 3.874 1.00 44.94 150 PRO A CA 1
ATOM 1096 C C . PRO A 1 150 ? -34.125 -9.346 2.412 1.00 44.94 150 PRO A C 1
ATOM 1098 O O . PRO A 1 150 ? -34.897 -9.638 1.500 1.00 44.94 150 PRO A O 1
ATOM 1101 N N . THR A 1 151 ? -32.849 -9.027 2.188 1.00 33.03 151 THR A N 1
ATOM 1102 C CA . THR A 1 151 ? -32.218 -9.086 0.859 1.00 33.03 151 THR A CA 1
ATOM 1103 C C . THR A 1 151 ? -31.272 -10.281 0.790 1.00 33.03 151 THR A C 1
ATOM 1105 O O . THR A 1 151 ? -30.369 -10.425 1.613 1.00 33.03 151 THR A O 1
ATOM 1108 N N . ALA A 1 152 ? -31.514 -11.151 -0.191 1.00 37.44 152 ALA A N 1
ATOM 1109 C CA . ALA A 1 152 ? -30.777 -12.382 -0.438 1.00 37.44 152 ALA A CA 1
ATOM 1110 C C . ALA A 1 152 ? -29.357 -12.132 -0.984 1.00 37.44 152 ALA A C 1
ATOM 1112 O O . ALA A 1 152 ? -29.129 -11.247 -1.808 1.00 37.44 152 ALA A O 1
ATOM 1113 N N . SER A 1 153 ? -28.421 -12.964 -0.523 1.00 38.97 153 SER A N 1
ATOM 1114 C CA . SER A 1 153 ? -27.002 -12.994 -0.896 1.00 38.97 153 SER A CA 1
ATOM 1115 C C . SER A 1 153 ? -26.800 -13.715 -2.242 1.00 38.97 153 SER A C 1
ATOM 1117 O O . SER A 1 153 ? -27.286 -14.842 -2.372 1.00 38.97 153 SER A O 1
ATOM 1119 N N . PRO A 1 154 ? -26.082 -13.150 -3.234 1.00 38.97 154 PRO A N 1
ATOM 1120 C CA . PRO A 1 154 ? -25.793 -13.852 -4.480 1.00 38.97 154 PRO A CA 1
ATOM 1121 C C . PRO A 1 154 ? -24.644 -14.857 -4.317 1.00 38.97 154 PRO A C 1
ATOM 1123 O O . PRO A 1 154 ? -23.663 -14.615 -3.613 1.00 38.97 154 PRO A O 1
ATOM 1126 N N . ALA A 1 155 ? -24.806 -16.004 -4.979 1.00 34.53 155 ALA A N 1
ATOM 1127 C CA . ALA A 1 155 ? -23.906 -17.149 -4.956 1.00 34.53 155 ALA A CA 1
ATOM 1128 C C . ALA A 1 155 ? -22.544 -16.858 -5.613 1.00 34.53 155 ALA A C 1
ATOM 1130 O O . ALA A 1 155 ? -22.454 -16.188 -6.641 1.00 34.53 155 ALA A O 1
ATOM 1131 N N . ALA A 1 156 ? -21.492 -17.409 -5.005 1.00 34.03 156 ALA A N 1
ATOM 1132 C CA . ALA A 1 156 ? -20.102 -17.285 -5.422 1.00 34.03 156 ALA A CA 1
ATOM 1133 C C . ALA A 1 156 ? -19.838 -17.977 -6.772 1.00 34.03 156 ALA A C 1
ATOM 1135 O O . ALA A 1 156 ? -20.105 -19.167 -6.937 1.00 34.03 156 ALA A O 1
ATOM 1136 N N . ALA A 1 157 ? -19.266 -17.233 -7.721 1.00 36.16 157 ALA A N 1
ATOM 1137 C CA . ALA A 1 157 ? -18.745 -17.773 -8.970 1.00 36.16 157 ALA A CA 1
ATOM 1138 C C . ALA A 1 157 ? -17.312 -18.294 -8.763 1.00 36.16 157 ALA A C 1
ATOM 1140 O O . ALA A 1 157 ? -16.446 -17.589 -8.245 1.00 36.16 157 ALA A O 1
ATOM 1141 N N . SER A 1 158 ? -17.076 -19.541 -9.170 1.00 39.09 158 SER A N 1
ATOM 1142 C CA . SER A 1 158 ? -15.766 -20.198 -9.163 1.00 39.09 158 SER A CA 1
ATOM 1143 C C . SER A 1 158 ? -14.859 -19.594 -10.243 1.00 39.09 158 SER A C 1
ATOM 1145 O O . SER A 1 158 ? -15.224 -19.576 -11.418 1.00 39.09 158 SER A O 1
ATOM 1147 N N . ALA A 1 159 ? -13.685 -19.095 -9.847 1.00 35.31 159 ALA A N 1
ATOM 1148 C CA . ALA A 1 159 ? -12.665 -18.591 -10.763 1.00 35.31 159 ALA A CA 1
ATOM 1149 C C . ALA A 1 159 ? -11.686 -19.711 -11.149 1.00 35.31 159 ALA A C 1
ATOM 1151 O O . ALA A 1 159 ? -11.131 -20.391 -10.285 1.00 35.31 159 ALA A O 1
ATOM 1152 N N . GLN A 1 160 ? -11.476 -19.888 -12.454 1.00 35.12 160 GLN A N 1
ATOM 1153 C CA . GLN A 1 160 ? -10.451 -20.772 -13.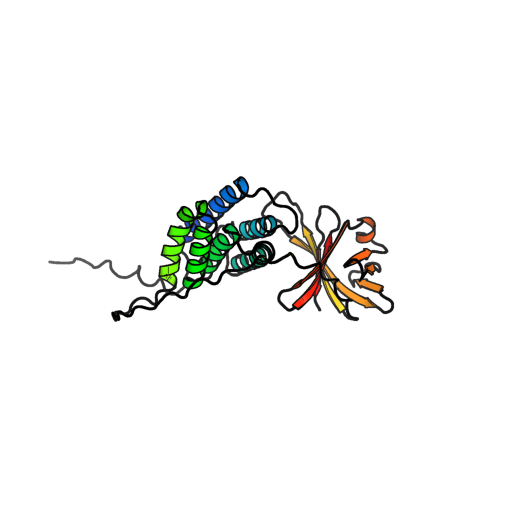011 1.00 35.12 160 GLN A CA 1
ATOM 1154 C C . GLN A 1 160 ? -9.049 -20.128 -12.942 1.00 35.12 160 GLN A C 1
ATOM 1156 O O . GLN A 1 160 ? -8.946 -18.900 -12.888 1.00 35.12 160 GLN A O 1
ATOM 1161 N N . PRO A 1 161 ? -7.962 -20.926 -12.964 1.00 33.00 161 PRO A N 1
ATOM 1162 C CA . PRO A 1 161 ? -6.594 -20.426 -12.845 1.00 33.00 161 PRO A CA 1
ATOM 1163 C C . PRO A 1 161 ? -6.198 -19.623 -14.086 1.00 33.00 161 PRO A C 1
ATOM 1165 O O . PRO A 1 161 ? -6.299 -20.119 -15.209 1.00 33.00 161 PRO A O 1
ATOM 1168 N N . VAL A 1 162 ? -5.720 -18.394 -13.888 1.00 33.28 162 VAL A N 1
ATOM 1169 C CA . VAL A 1 162 ? -5.247 -17.532 -14.976 1.00 33.28 162 VAL A CA 1
ATOM 1170 C C . VAL A 1 162 ? -3.747 -17.750 -15.160 1.00 33.28 162 VAL A C 1
ATOM 1172 O O . VAL A 1 162 ? -2.942 -17.413 -14.296 1.00 33.28 162 VAL A O 1
ATOM 1175 N N . THR A 1 163 ? -3.366 -18.344 -16.286 1.00 34.31 163 THR A N 1
ATOM 1176 C CA . THR A 1 163 ? -1.968 -18.471 -16.715 1.00 34.31 163 THR A CA 1
ATOM 1177 C C . THR A 1 163 ? -1.373 -17.086 -16.983 1.00 34.31 163 THR A C 1
ATOM 1179 O O . THR A 1 163 ? -2.001 -16.271 -17.660 1.00 34.31 163 THR A O 1
ATOM 1182 N N . ALA A 1 164 ? -0.167 -16.821 -16.470 1.00 35.44 164 ALA A N 1
ATOM 1183 C CA . ALA A 1 164 ? 0.516 -15.537 -16.619 1.00 35.44 164 ALA A CA 1
ATOM 1184 C C . ALA A 1 164 ? 0.640 -15.123 -18.096 1.00 35.44 164 ALA A C 1
ATOM 1186 O O . ALA A 1 164 ? 1.136 -15.882 -18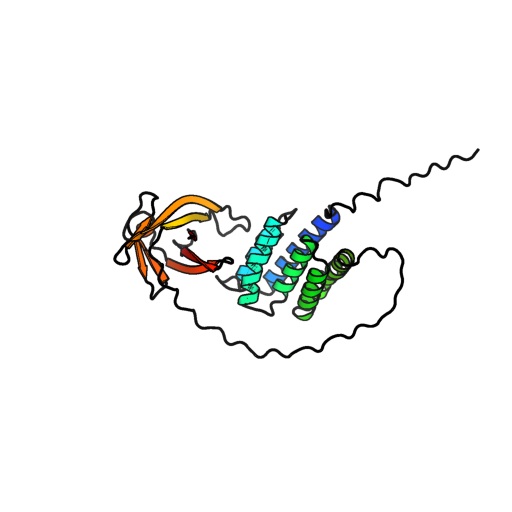.933 1.00 35.44 164 ALA A O 1
ATOM 1187 N N . ALA A 1 165 ? 0.182 -13.907 -18.405 1.00 33.84 165 ALA A N 1
ATOM 1188 C CA . ALA A 1 165 ? 0.213 -13.365 -19.754 1.00 33.84 165 ALA A CA 1
ATOM 1189 C C . ALA A 1 165 ? 1.667 -13.157 -20.231 1.00 33.84 165 ALA A C 1
ATOM 1191 O O . ALA A 1 165 ? 2.507 -12.683 -19.460 1.00 33.84 165 ALA A O 1
ATOM 1192 N N . PRO A 1 166 ? 1.984 -13.479 -21.498 1.00 38.47 166 PRO A N 1
ATOM 1193 C CA . PRO A 1 166 ? 3.299 -13.211 -22.067 1.00 38.47 166 PRO A CA 1
ATOM 1194 C C . PRO A 1 166 ? 3.601 -11.706 -22.031 1.00 38.47 166 PRO A C 1
ATOM 1196 O O . PRO A 1 166 ? 2.725 -10.890 -22.316 1.00 38.47 166 PRO A O 1
ATOM 1199 N N . LYS A 1 167 ? 4.850 -11.339 -21.698 1.00 47.31 167 LYS A N 1
ATOM 1200 C CA . LYS A 1 167 ? 5.327 -9.946 -21.732 1.00 47.31 167 LYS A CA 1
ATOM 1201 C C . LYS A 1 167 ? 5.037 -9.354 -23.115 1.00 47.31 167 LYS A C 1
ATOM 1203 O O . LYS A 1 167 ? 5.623 -9.785 -24.108 1.00 47.31 167 LYS A O 1
ATOM 1208 N N . SER A 1 168 ? 4.113 -8.399 -23.184 1.00 47.81 168 SER A N 1
ATOM 1209 C CA . SER A 1 168 ? 3.756 -7.719 -24.426 1.00 47.81 168 SER A CA 1
ATOM 1210 C C . SER A 1 168 ? 4.954 -6.928 -24.941 1.00 47.81 168 SER A C 1
ATOM 1212 O O . SER A 1 168 ? 5.545 -6.149 -24.193 1.00 47.81 168 SER A O 1
ATOM 1214 N N . VAL A 1 169 ? 5.298 -7.109 -26.216 1.00 52.31 169 VAL A N 1
ATOM 1215 C CA . VAL A 1 169 ? 6.324 -6.300 -26.885 1.00 52.31 169 VAL A CA 1
ATOM 1216 C C . VAL A 1 169 ? 5.872 -4.834 -26.853 1.00 52.31 169 VAL A C 1
ATOM 1218 O O . VAL A 1 169 ? 4.751 -4.552 -27.288 1.00 52.31 169 VAL A O 1
ATOM 1221 N N . PRO A 1 170 ? 6.690 -3.903 -26.333 1.00 56.47 170 PRO A N 1
ATOM 1222 C CA . PRO A 1 170 ? 6.289 -2.511 -26.232 1.00 56.47 170 PRO A CA 1
ATOM 1223 C C . PRO A 1 170 ? 6.085 -1.899 -27.629 1.00 56.47 170 PRO A C 1
ATOM 1225 O O . PRO A 1 170 ? 6.844 -2.195 -28.558 1.00 56.47 170 PRO A O 1
ATOM 1228 N N . PRO A 1 171 ? 5.057 -1.054 -27.816 1.00 62.75 171 PRO A N 1
ATOM 1229 C CA . PRO A 1 171 ? 4.815 -0.387 -29.085 1.00 62.75 171 PRO A CA 1
ATOM 1230 C C . PRO A 1 171 ? 5.974 0.552 -29.439 1.00 62.75 171 PRO A C 1
ATOM 1232 O O . PRO A 1 171 ? 6.638 1.131 -28.579 1.00 62.75 171 PRO A O 1
ATOM 1235 N N . THR A 1 172 ? 6.203 0.732 -30.740 1.00 65.62 172 THR A N 1
ATOM 1236 C CA . THR A 1 172 ? 7.200 1.693 -31.231 1.00 65.62 172 THR A CA 1
ATOM 1237 C C . THR A 1 172 ? 6.791 3.103 -30.806 1.00 65.62 172 THR A C 1
ATOM 1239 O O . THR A 1 172 ? 5.656 3.514 -31.045 1.00 65.62 172 THR A O 1
ATOM 1242 N N . LEU A 1 173 ? 7.702 3.853 -30.182 1.00 67.69 173 LEU A N 1
ATOM 1243 C CA . LEU A 1 173 ? 7.438 5.242 -29.809 1.00 67.69 173 LEU A CA 1
ATOM 1244 C C . LEU A 1 173 ? 7.158 6.090 -31.063 1.00 67.69 173 LEU A C 1
ATOM 1246 O O . LEU A 1 173 ? 7.918 6.043 -32.032 1.00 67.69 173 LEU A O 1
ATOM 1250 N N . ALA A 1 174 ? 6.074 6.864 -31.043 1.00 72.69 174 ALA A N 1
ATOM 1251 C CA . ALA A 1 174 ? 5.667 7.702 -32.167 1.00 72.69 174 ALA A CA 1
ATOM 1252 C C . ALA A 1 174 ? 6.563 8.944 -32.309 1.00 72.69 174 ALA A C 1
ATOM 1254 O O . ALA A 1 174 ? 7.048 9.487 -31.326 1.00 72.69 174 ALA A O 1
ATOM 1255 N N . LEU A 1 175 ? 6.752 9.451 -33.530 1.00 70.81 175 LEU A N 1
ATOM 1256 C CA . LEU A 1 175 ? 7.436 10.734 -33.730 1.00 70.81 175 LEU A CA 1
ATOM 1257 C C . LEU A 1 175 ? 6.731 11.842 -32.926 1.00 70.81 175 LEU A C 1
ATOM 1259 O O . LEU A 1 175 ? 5.516 12.015 -33.038 1.00 70.81 175 LEU A O 1
ATOM 1263 N N . GLY A 1 176 ? 7.483 12.587 -32.114 1.00 70.44 176 GLY A N 1
ATOM 1264 C CA . GLY A 1 176 ? 6.908 13.593 -31.226 1.00 70.44 176 GLY A CA 1
ATOM 1265 C C . GLY A 1 176 ? 7.871 14.116 -30.167 1.00 70.44 176 GLY A C 1
ATOM 1266 O O . GLY A 1 176 ? 9.037 13.713 -30.104 1.00 70.44 176 GLY A O 1
ATOM 1267 N N . THR A 1 177 ? 7.353 15.034 -29.355 1.00 67.38 177 THR A N 1
ATOM 1268 C CA . THR A 1 177 ? 8.009 15.553 -28.154 1.00 67.38 177 THR A CA 1
ATOM 1269 C C . THR A 1 177 ? 7.348 14.923 -26.935 1.00 67.38 177 THR A C 1
ATOM 1271 O O . THR A 1 177 ? 6.124 14.859 -26.884 1.00 67.38 177 THR A O 1
ATOM 1274 N N . TYR A 1 178 ? 8.154 14.469 -25.983 1.00 68.31 178 TYR A N 1
ATOM 1275 C CA . TYR A 1 178 ? 7.718 13.854 -24.740 1.00 68.31 178 TYR A CA 1
ATOM 1276 C C . TYR A 1 178 ? 8.387 14.564 -23.569 1.00 68.31 178 TYR A C 1
ATOM 1278 O O . TYR A 1 178 ? 9.584 14.838 -23.634 1.00 68.31 178 TYR A O 1
ATOM 1286 N N . ASP A 1 179 ? 7.671 14.834 -22.488 1.00 64.12 179 ASP A N 1
ATOM 1287 C CA . ASP A 1 179 ? 8.291 15.375 -21.280 1.00 64.12 179 ASP A CA 1
ATOM 1288 C C . ASP A 1 179 ? 9.010 14.255 -20.530 1.00 64.12 179 ASP A C 1
ATOM 1290 O O . ASP A 1 179 ? 8.418 13.216 -20.277 1.00 64.12 179 ASP A O 1
ATOM 1294 N N . CYS A 1 180 ? 10.279 14.458 -20.179 1.00 62.06 180 CYS A N 1
ATOM 1295 C CA . CYS A 1 180 ? 11.078 13.569 -19.341 1.00 62.06 180 CYS A CA 1
ATOM 1296 C C . CYS A 1 180 ? 11.321 14.222 -17.982 1.00 62.06 180 CYS A C 1
ATOM 1298 O O . CYS A 1 180 ? 11.805 15.355 -17.900 1.00 62.06 180 CYS A O 1
ATOM 1300 N N . MET A 1 181 ? 11.058 13.476 -16.914 1.00 62.50 181 MET A N 1
ATOM 1301 C CA . MET A 1 181 ? 11.497 13.824 -15.564 1.00 62.50 181 MET A CA 1
ATOM 1302 C C . MET A 1 181 ? 12.551 12.835 -15.089 1.00 62.50 181 MET A C 1
ATOM 1304 O O . MET A 1 181 ? 12.239 11.655 -14.998 1.00 62.50 181 MET A O 1
ATOM 1308 N N . ALA A 1 182 ? 13.756 13.322 -14.779 1.00 61.25 182 ALA A N 1
ATOM 1309 C CA . ALA A 1 182 ? 14.824 12.531 -14.175 1.00 61.25 182 ALA A CA 1
ATOM 1310 C C . ALA A 1 182 ? 14.719 12.580 -12.643 1.00 61.25 182 ALA A C 1
ATOM 1312 O O . ALA A 1 182 ? 14.769 13.667 -12.062 1.00 61.25 182 ALA A O 1
ATOM 1313 N N . PHE A 1 183 ? 14.596 11.426 -11.990 1.00 62.44 183 PHE A N 1
ATOM 1314 C CA . PHE A 1 183 ? 14.588 11.320 -10.528 1.00 62.44 183 PHE A CA 1
ATOM 1315 C C . PHE A 1 183 ? 15.833 10.594 -10.037 1.00 62.44 183 PHE A C 1
ATOM 1317 O O . PHE A 1 183 ? 16.147 9.543 -10.581 1.00 62.44 183 PHE A O 1
ATOM 1324 N N . VAL A 1 184 ? 16.474 11.094 -8.981 1.00 61.06 184 VAL A N 1
ATOM 1325 C CA . VAL A 1 184 ? 17.470 10.337 -8.207 1.00 61.06 184 VAL A CA 1
ATOM 1326 C C . VAL A 1 184 ? 16.883 9.951 -6.861 1.00 61.06 184 VAL A C 1
ATOM 1328 O O . VAL A 1 184 ? 16.126 10.710 -6.249 1.00 61.06 184 VAL A O 1
ATOM 1331 N N . LYS A 1 185 ? 17.190 8.723 -6.445 1.00 61.28 185 LYS A N 1
ATOM 1332 C CA . LYS A 1 185 ? 16.788 8.152 -5.165 1.00 61.28 185 LYS A CA 1
ATOM 1333 C C . LYS A 1 185 ? 18.029 8.044 -4.279 1.00 61.28 185 LYS A C 1
ATOM 1335 O O . LYS A 1 185 ? 18.890 7.218 -4.560 1.00 61.28 185 LYS A O 1
ATOM 1340 N N . ASP A 1 186 ? 18.096 8.842 -3.213 1.00 53.09 186 ASP A N 1
ATOM 1341 C CA . ASP A 1 186 ? 19.330 8.998 -2.420 1.00 53.09 186 ASP A CA 1
ATOM 1342 C C . ASP A 1 186 ? 19.698 7.771 -1.567 1.00 53.09 186 ASP A C 1
ATOM 1344 O O . ASP A 1 186 ? 20.845 7.627 -1.155 1.00 53.09 186 ASP A O 1
ATOM 1348 N N . SER A 1 187 ? 18.755 6.865 -1.271 1.00 51.09 187 SER A N 1
ATOM 1349 C CA . SER A 1 187 ? 19.077 5.560 -0.672 1.00 51.09 187 SER A CA 1
ATOM 1350 C C . SER A 1 187 ? 17.931 4.547 -0.780 1.00 51.09 187 SER A C 1
ATOM 1352 O O . SER A 1 187 ? 16.751 4.901 -0.857 1.00 51.09 187 SER A O 1
ATOM 1354 N N . PHE A 1 188 ? 18.285 3.259 -0.754 1.00 52.56 188 PHE A N 1
ATOM 1355 C CA . PHE A 1 188 ? 17.342 2.132 -0.705 1.00 52.56 188 PHE A CA 1
ATOM 1356 C C . PHE A 1 188 ? 17.046 1.614 0.704 1.00 52.56 188 PHE A C 1
ATOM 1358 O O . PHE A 1 188 ? 16.098 0.855 0.883 1.00 52.56 188 PHE A O 1
ATOM 1365 N N . ALA A 1 189 ? 17.847 2.005 1.696 1.00 46.78 189 ALA A N 1
ATOM 1366 C CA . ALA A 1 189 ? 17.743 1.471 3.053 1.00 46.78 189 ALA A CA 1
ATOM 1367 C C . ALA A 1 189 ? 16.588 2.082 3.864 1.00 46.78 189 ALA A C 1
ATOM 1369 O O . ALA A 1 189 ? 16.234 1.561 4.918 1.00 46.78 189 ALA A O 1
ATOM 1370 N N . SER A 1 190 ? 15.999 3.180 3.385 1.00 43.94 190 SER A N 1
ATOM 1371 C CA . SER A 1 190 ? 14.972 3.927 4.102 1.00 43.94 190 SER A CA 1
ATOM 1372 C C . SER A 1 190 ? 13.613 3.832 3.407 1.00 43.94 190 SER A C 1
ATOM 1374 O O . SER A 1 190 ? 13.498 4.056 2.202 1.00 43.94 190 SER A O 1
ATOM 1376 N N . ALA A 1 191 ? 12.564 3.565 4.192 1.00 43.56 191 ALA A N 1
ATOM 1377 C CA . ALA A 1 191 ? 11.169 3.663 3.756 1.00 43.56 191 ALA A CA 1
ATOM 1378 C C . ALA A 1 191 ? 10.767 5.102 3.363 1.00 43.56 191 ALA A C 1
ATOM 1380 O O . ALA A 1 191 ? 9.765 5.288 2.680 1.00 43.56 191 ALA A O 1
ATOM 1381 N N . SER A 1 192 ? 11.562 6.111 3.743 1.00 45.47 192 SER A N 1
ATOM 1382 C CA . SER A 1 192 ? 11.424 7.502 3.310 1.00 45.47 192 SER A CA 1
ATOM 1383 C C . SER A 1 192 ? 12.456 7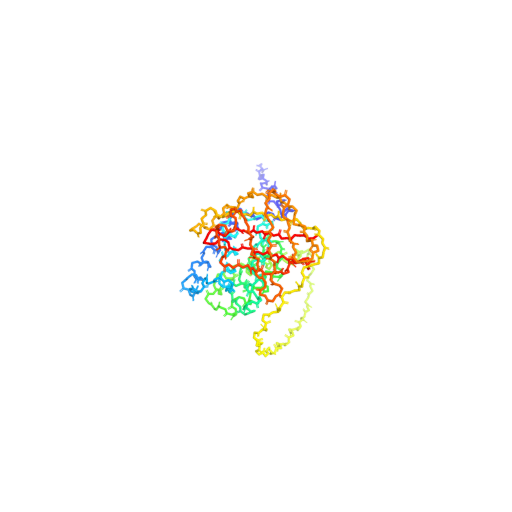.813 2.222 1.00 45.47 192 SER A C 1
ATOM 1385 O O . SER A 1 192 ? 13.471 8.470 2.465 1.00 45.47 192 SER A O 1
ATOM 1387 N N . SER A 1 193 ? 12.244 7.319 1.005 1.00 48.09 193 SER A N 1
ATOM 1388 C CA . SER A 1 193 ? 13.085 7.758 -0.106 1.00 48.09 193 SER A CA 1
ATOM 1389 C C . SER A 1 193 ? 12.653 9.154 -0.548 1.00 48.09 193 SER A C 1
ATOM 1391 O O . SER A 1 193 ? 11.589 9.302 -1.155 1.00 48.09 193 SER A O 1
ATOM 1393 N N . THR A 1 194 ? 13.467 10.171 -0.281 1.00 48.78 194 THR A N 1
ATOM 1394 C CA . THR A 1 194 ? 13.367 11.443 -0.996 1.00 48.78 194 THR A CA 1
ATOM 1395 C C . THR A 1 194 ? 13.675 11.192 -2.469 1.00 48.78 194 THR A C 1
ATOM 1397 O O . THR A 1 194 ? 14.658 10.539 -2.819 1.00 48.78 194 THR A O 1
ATOM 1400 N N . ARG A 1 195 ? 12.776 11.653 -3.344 1.00 58.09 195 ARG A N 1
ATOM 1401 C CA . ARG A 1 195 ? 13.033 11.736 -4.783 1.00 58.09 195 ARG A CA 1
ATOM 1402 C C . ARG A 1 195 ? 13.377 13.181 -5.086 1.00 58.09 195 ARG A C 1
ATOM 1404 O O . ARG A 1 195 ? 12.515 14.048 -4.941 1.00 58.09 195 ARG A O 1
ATOM 1411 N N . HIS A 1 196 ? 14.597 13.436 -5.534 1.00 54.16 196 HIS A N 1
ATOM 1412 C CA . HIS A 1 196 ? 14.947 14.744 -6.073 1.00 54.16 196 HIS A CA 1
ATOM 1413 C C . HIS A 1 196 ? 14.838 14.707 -7.595 1.00 54.16 196 HIS A C 1
ATOM 1415 O O . HIS A 1 196 ? 15.310 13.775 -8.249 1.00 54.16 196 HIS A O 1
ATOM 1421 N N . VAL A 1 197 ? 14.152 15.707 -8.156 1.00 59.19 197 VAL A N 1
ATOM 1422 C CA . VAL A 1 197 ? 14.091 15.909 -9.606 1.00 59.19 197 VAL A CA 1
ATOM 1423 C C . VAL A 1 197 ? 15.415 16.542 -10.019 1.00 59.19 197 VAL A C 1
ATOM 1425 O O . VAL A 1 197 ? 15.633 17.720 -9.752 1.00 59.19 197 VAL A O 1
ATOM 1428 N N . GLU A 1 198 ? 16.298 15.768 -10.648 1.00 54.72 198 GLU A N 1
ATOM 1429 C CA . GLU A 1 198 ? 17.588 16.279 -11.141 1.00 54.72 198 GLU A CA 1
ATOM 1430 C C . GLU A 1 198 ? 17.422 17.123 -12.409 1.00 54.72 198 GLU A C 1
ATOM 1432 O O . GLU A 1 198 ? 18.229 18.006 -12.686 1.00 54.72 198 GLU A O 1
ATOM 1437 N N . GLY A 1 199 ? 16.369 16.875 -13.190 1.00 55.25 199 GLY A N 1
ATOM 1438 C CA . GLY A 1 199 ? 16.142 17.611 -14.425 1.00 55.25 199 GLY A CA 1
ATOM 1439 C C . GLY A 1 199 ? 14.780 17.349 -15.050 1.00 55.25 199 GLY A C 1
ATOM 1440 O O . GLY A 1 199 ? 14.184 16.282 -14.884 1.00 55.25 199 GLY A O 1
ATOM 1441 N N . ARG A 1 200 ? 14.296 18.349 -15.794 1.00 61.03 200 ARG A N 1
ATOM 1442 C CA . ARG A 1 200 ? 13.132 18.249 -16.680 1.00 61.03 200 ARG A CA 1
ATOM 1443 C C . ARG A 1 200 ? 13.565 18.563 -18.098 1.00 61.03 200 ARG A C 1
ATOM 1445 O O . ARG A 1 200 ? 14.168 19.603 -18.339 1.00 61.03 200 ARG A O 1
ATOM 1452 N N . GLY A 1 201 ? 13.264 17.665 -19.021 1.00 66.81 201 GLY A N 1
ATOM 1453 C CA . GLY A 1 201 ? 13.654 17.802 -20.415 1.00 66.81 201 GLY A CA 1
ATOM 1454 C C . GLY A 1 201 ? 12.539 17.414 -21.356 1.00 66.81 201 GLY A C 1
ATOM 1455 O O . GLY A 1 201 ? 11.582 16.762 -20.962 1.00 66.81 201 GLY A O 1
ATOM 1456 N N . GLN A 1 202 ? 12.706 17.768 -22.621 1.00 68.56 202 GLN A N 1
ATOM 1457 C CA . GLN A 1 202 ? 11.866 17.259 -23.693 1.00 68.56 202 GLN A CA 1
ATOM 1458 C C . GLN A 1 202 ? 12.638 16.205 -24.477 1.00 68.56 202 GLN A C 1
ATOM 1460 O O . GLN A 1 202 ? 13.663 16.513 -25.083 1.00 68.56 202 GLN A O 1
ATOM 1465 N N . LEU A 1 203 ? 12.159 14.967 -24.467 1.00 69.88 203 LEU A N 1
ATOM 1466 C CA . LEU A 1 203 ? 12.573 13.939 -25.401 1.00 69.88 203 LEU A CA 1
ATOM 1467 C C . LEU A 1 203 ? 11.938 14.221 -26.766 1.00 69.88 203 LEU A C 1
ATOM 1469 O O . LEU A 1 203 ? 10.724 14.177 -26.913 1.00 69.88 203 LEU A O 1
ATOM 1473 N N . ARG A 1 204 ? 12.752 14.444 -27.791 1.00 73.50 204 ARG A N 1
ATOM 1474 C CA . ARG A 1 204 ? 12.314 14.517 -29.186 1.00 73.50 204 ARG A CA 1
ATOM 1475 C C . ARG A 1 204 ? 12.700 13.242 -29.914 1.00 73.50 204 ARG A C 1
ATOM 1477 O O . ARG A 1 204 ? 13.871 12.858 -29.922 1.00 73.50 204 ARG A O 1
ATOM 1484 N N . ILE A 1 205 ? 11.719 12.623 -30.558 1.00 73.00 205 ILE A N 1
ATOM 1485 C CA . ILE A 1 205 ? 11.931 11.484 -31.451 1.00 73.00 205 ILE A CA 1
ATOM 1486 C C . ILE A 1 205 ? 12.187 12.027 -32.856 1.00 73.00 205 ILE A C 1
ATOM 1488 O O . ILE A 1 205 ? 11.341 12.698 -33.445 1.00 73.00 205 ILE A O 1
ATOM 1492 N N . LEU A 1 206 ? 13.387 11.770 -33.366 1.00 73.81 206 LEU A N 1
ATOM 1493 C CA . LEU A 1 206 ? 13.894 12.238 -34.651 1.00 73.81 206 LEU A CA 1
ATOM 1494 C C . LEU A 1 206 ? 13.786 11.130 -35.717 1.00 73.81 206 LEU A C 1
ATOM 1496 O O . LEU A 1 206 ? 13.774 9.940 -35.385 1.00 73.81 206 LEU A O 1
ATOM 1500 N N . PRO A 1 207 ? 13.794 11.487 -37.016 1.00 74.00 207 PRO A N 1
ATOM 1501 C CA . PRO A 1 207 ? 13.847 10.509 -38.097 1.00 74.00 207 PRO A CA 1
ATOM 1502 C C . PRO A 1 207 ? 15.037 9.543 -37.971 1.00 74.00 207 PRO A C 1
ATOM 1504 O O . PRO A 1 207 ? 16.158 9.948 -37.628 1.00 74.00 207 PRO A O 1
ATOM 1507 N N . GLY A 1 208 ? 14.786 8.270 -38.294 1.00 75.06 208 GLY A N 1
ATOM 1508 C CA . GLY A 1 208 ? 15.791 7.203 -38.287 1.00 75.06 208 GLY A CA 1
ATOM 1509 C C . GLY A 1 208 ? 16.072 6.589 -36.911 1.00 75.06 208 GLY A C 1
ATOM 1510 O O . GLY A 1 208 ? 17.217 6.233 -36.648 1.00 75.06 208 GLY A O 1
ATOM 1511 N N . ASN A 1 209 ? 15.064 6.481 -36.032 1.00 68.31 209 ASN A N 1
ATOM 1512 C CA . ASN A 1 209 ? 15.188 5.929 -34.669 1.00 68.31 209 ASN A CA 1
ATOM 1513 C C . ASN A 1 209 ? 16.261 6.635 -33.824 1.00 68.31 209 ASN A C 1
ATOM 1515 O O . ASN A 1 209 ? 17.012 6.003 -33.076 1.00 68.31 209 ASN A O 1
ATOM 1519 N N . ARG A 1 210 ? 16.354 7.959 -33.979 1.00 69.56 210 ARG A N 1
ATOM 1520 C CA . ARG A 1 210 ? 17.238 8.815 -33.186 1.00 69.56 210 ARG A CA 1
ATOM 1521 C C . ARG A 1 210 ? 16.411 9.593 -32.178 1.00 69.56 210 ARG A C 1
ATOM 1523 O O . ARG A 1 210 ? 15.280 9.970 -32.457 1.00 69.56 210 ARG A O 1
ATOM 1530 N N . TYR A 1 211 ? 16.997 9.856 -31.024 1.00 73.12 211 TYR A N 1
ATOM 1531 C CA . TYR A 1 211 ? 16.315 10.473 -29.897 1.00 73.12 211 TYR A CA 1
ATOM 1532 C C . TYR A 1 211 ? 17.217 11.555 -29.303 1.00 73.12 211 TYR A C 1
ATOM 1534 O O . TYR A 1 211 ? 18.434 11.382 -29.289 1.00 73.12 211 TYR A O 1
ATOM 1542 N N . SER A 1 212 ? 16.648 12.667 -28.840 1.00 71.94 212 SER A N 1
ATOM 1543 C CA . SER A 1 212 ? 17.392 13.757 -28.188 1.00 71.94 212 SER A CA 1
ATOM 1544 C C . SER A 1 212 ? 16.629 14.255 -26.969 1.00 71.94 212 SER A C 1
ATOM 1546 O O . SER A 1 212 ? 15.419 14.436 -27.059 1.00 71.94 212 SER A O 1
ATOM 1548 N N . MET A 1 213 ? 17.314 14.496 -25.849 1.00 68.00 213 MET A N 1
ATOM 1549 C CA . MET A 1 213 ? 16.726 15.189 -24.701 1.00 68.00 213 MET A CA 1
ATOM 1550 C C . MET A 1 213 ? 17.186 16.645 -24.688 1.00 68.00 213 MET A C 1
ATOM 1552 O O . MET A 1 213 ? 18.382 16.925 -24.700 1.00 68.00 213 MET A O 1
ATOM 1556 N N . GLY A 1 214 ? 16.245 17.586 -24.593 1.00 57.75 214 GLY A N 1
ATOM 1557 C CA . GLY A 1 214 ? 16.497 19.033 -24.514 1.00 57.75 214 GLY A CA 1
ATOM 1558 C C . GLY A 1 214 ? 17.272 19.515 -23.275 1.00 57.75 214 GLY A C 1
ATOM 1559 O O . GLY A 1 214 ? 17.329 20.711 -23.029 1.00 57.75 214 GLY A O 1
ATOM 1560 N N . LEU A 1 215 ? 17.872 18.605 -22.503 1.00 55.03 215 LEU A N 1
ATOM 1561 C CA . LEU A 1 215 ? 18.717 18.863 -21.331 1.00 55.03 215 LEU A CA 1
ATOM 1562 C C . LEU A 1 215 ? 20.206 19.029 -21.695 1.00 55.03 215 LEU A C 1
ATOM 1564 O O . LEU A 1 215 ? 21.077 18.801 -20.863 1.00 55.03 215 LEU A O 1
ATOM 1568 N N . GLY A 1 216 ? 20.517 19.362 -22.952 1.00 53.91 216 GLY A N 1
ATOM 1569 C CA . GLY A 1 216 ? 21.899 19.497 -23.426 1.00 53.91 216 GLY A CA 1
ATOM 1570 C C . GLY A 1 216 ? 22.653 18.171 -23.585 1.00 53.91 216 GLY A C 1
ATOM 1571 O O . GLY A 1 216 ? 23.878 18.181 -23.615 1.00 53.91 216 GLY A O 1
ATOM 1572 N N . SER A 1 217 ? 21.952 17.037 -23.687 1.00 53.25 217 SER A N 1
ATOM 1573 C CA . SER A 1 217 ? 22.569 15.706 -23.715 1.00 53.25 217 SER A CA 1
ATOM 1574 C C . SER A 1 217 ? 22.256 14.933 -24.997 1.00 53.25 217 SER A C 1
ATOM 1576 O O . SER A 1 217 ? 21.107 14.733 -25.392 1.00 53.25 217 SER A O 1
ATOM 1578 N N . ASP A 1 218 ? 23.357 14.572 -25.647 1.00 61.91 218 ASP A N 1
ATOM 1579 C CA . ASP A 1 218 ? 23.683 13.333 -26.344 1.00 61.91 218 ASP A CA 1
ATOM 1580 C C . ASP A 1 218 ? 22.552 12.438 -26.886 1.00 61.91 218 ASP A C 1
ATOM 1582 O O . ASP A 1 218 ? 21.623 12.057 -26.168 1.00 61.91 218 ASP A O 1
ATOM 1586 N N . PRO A 1 219 ? 22.652 12.008 -28.158 1.00 69.62 219 PRO A N 1
ATOM 1587 C CA . PRO A 1 219 ? 21.666 11.122 -28.747 1.00 69.62 219 PRO A CA 1
ATOM 1588 C C . PRO A 1 219 ? 21.644 9.761 -28.042 1.00 69.62 219 PRO A C 1
ATOM 1590 O O . PRO A 1 219 ? 22.676 9.217 -27.650 1.00 69.62 219 PRO A O 1
ATOM 1593 N N . PHE A 1 220 ? 20.466 9.155 -27.947 1.00 74.00 220 PHE A N 1
ATOM 1594 C CA . PHE A 1 220 ? 20.316 7.758 -27.541 1.00 74.00 220 PHE A CA 1
ATOM 1595 C C . PHE A 1 220 ? 19.570 6.957 -28.609 1.00 74.00 220 PHE A C 1
ATOM 1597 O O . PHE A 1 220 ? 19.031 7.514 -29.570 1.00 74.00 220 PHE A O 1
ATOM 1604 N N . ARG A 1 221 ? 19.573 5.632 -28.465 1.00 77.50 221 ARG A N 1
ATOM 1605 C CA . ARG A 1 221 ? 18.851 4.673 -29.306 1.00 77.50 221 ARG A CA 1
ATOM 1606 C C . ARG A 1 221 ? 17.852 3.907 -28.451 1.00 77.50 221 ARG A C 1
ATOM 1608 O O . ARG A 1 221 ? 18.180 3.521 -27.338 1.00 77.50 221 ARG A O 1
ATOM 1615 N N . TYR A 1 222 ? 16.662 3.664 -28.983 1.00 74.31 222 TYR A N 1
ATOM 1616 C CA . TYR A 1 222 ? 15.665 2.780 -28.383 1.00 74.31 222 TYR A CA 1
ATOM 1617 C C . TYR A 1 222 ? 15.504 1.542 -29.262 1.00 74.31 222 TYR A C 1
ATOM 1619 O O . TYR A 1 222 ? 15.329 1.648 -30.479 1.00 74.31 222 TYR A O 1
ATOM 1627 N N . SER A 1 223 ? 15.572 0.363 -28.654 1.00 74.81 223 SER A N 1
ATOM 1628 C CA . SER A 1 223 ? 15.323 -0.903 -29.334 1.00 74.81 223 SER A CA 1
ATOM 1629 C C . SER A 1 223 ? 13.874 -1.324 -29.113 1.00 74.81 223 SER A C 1
ATOM 1631 O O . SER A 1 223 ? 13.541 -1.876 -28.072 1.00 74.81 223 SER A O 1
ATOM 1633 N N . GLY A 1 224 ? 13.014 -1.150 -30.120 1.00 66.38 224 GLY A N 1
ATOM 1634 C CA . GLY A 1 224 ? 11.621 -1.626 -30.055 1.00 66.38 224 GLY A CA 1
ATOM 1635 C C . GLY A 1 224 ? 11.481 -3.148 -29.905 1.00 66.38 224 GLY A C 1
ATOM 1636 O O . GLY A 1 224 ? 10.416 -3.632 -29.548 1.00 66.38 224 GLY A O 1
ATOM 1637 N N . LYS A 1 225 ? 12.556 -3.917 -30.145 1.00 67.75 225 LYS A N 1
ATOM 1638 C CA . LYS A 1 225 ? 12.580 -5.370 -29.911 1.00 67.75 225 LYS A CA 1
ATOM 1639 C C . LYS A 1 225 ? 12.799 -5.732 -28.444 1.00 67.75 225 LYS A C 1
ATOM 1641 O O . LYS A 1 225 ? 12.291 -6.751 -27.998 1.00 67.75 225 LYS A O 1
ATOM 1646 N N . THR A 1 226 ? 13.598 -4.942 -27.729 1.00 68.62 226 THR A N 1
ATOM 1647 C CA . THR A 1 226 ? 14.026 -5.260 -26.356 1.00 68.62 226 THR A CA 1
ATOM 1648 C C . THR A 1 226 ? 13.481 -4.285 -25.320 1.00 68.62 226 THR A C 1
ATOM 1650 O O . THR A 1 226 ? 13.667 -4.516 -24.137 1.00 68.62 226 THR A O 1
ATOM 1653 N N . GLY A 1 227 ? 12.862 -3.182 -25.743 1.00 68.00 227 GLY A N 1
ATOM 1654 C CA . GLY A 1 227 ? 12.495 -2.071 -24.868 1.00 68.00 227 GLY A CA 1
ATOM 1655 C C . GLY A 1 227 ? 13.694 -1.277 -24.337 1.00 68.00 227 GLY A C 1
ATOM 1656 O O . GLY A 1 227 ? 13.487 -0.330 -23.587 1.00 68.00 227 GLY A O 1
ATOM 1657 N N . LEU A 1 228 ? 14.929 -1.632 -24.726 1.00 70.69 228 LEU A N 1
ATOM 1658 C CA . LEU A 1 228 ? 16.143 -1.071 -24.136 1.00 70.69 228 LEU A CA 1
ATOM 1659 C C . LEU A 1 228 ? 16.459 0.320 -24.698 1.00 70.69 228 LEU A C 1
ATOM 1661 O O . LEU A 1 228 ? 16.544 0.490 -25.920 1.00 70.69 228 LEU A O 1
ATOM 1665 N N . ILE A 1 229 ? 16.706 1.287 -23.814 1.00 72.50 229 ILE A N 1
ATOM 1666 C CA . ILE A 1 229 ? 17.340 2.560 -24.172 1.00 72.50 229 ILE A CA 1
ATOM 1667 C C . ILE A 1 229 ? 18.866 2.437 -24.032 1.00 72.50 229 ILE A C 1
ATOM 1669 O O . ILE A 1 229 ? 19.382 1.934 -23.041 1.00 72.50 229 ILE A O 1
ATOM 1673 N N . THR A 1 230 ? 19.610 2.913 -25.029 1.00 75.81 230 THR A N 1
ATOM 1674 C CA . THR A 1 230 ? 21.078 2.959 -25.030 1.00 75.81 230 THR A CA 1
ATOM 1675 C C . THR A 1 230 ? 21.557 4.366 -25.368 1.00 75.81 230 THR A C 1
ATOM 1677 O O . THR A 1 230 ? 21.367 4.839 -26.489 1.00 75.81 230 THR A O 1
ATOM 1680 N N . TRP A 1 231 ? 22.200 5.038 -24.417 1.00 74.94 231 TRP A N 1
ATOM 1681 C CA . TRP A 1 231 ? 22.788 6.366 -24.605 1.00 74.94 231 TRP A CA 1
ATOM 1682 C C . TRP A 1 231 ? 24.090 6.258 -25.392 1.00 74.94 231 TRP A C 1
ATOM 1684 O O . TRP A 1 231 ? 24.936 5.426 -25.069 1.00 74.94 231 TRP A O 1
ATOM 1694 N N . ALA A 1 232 ? 24.248 7.075 -26.437 1.00 75.25 232 ALA A N 1
ATOM 1695 C CA . ALA A 1 232 ? 25.454 7.050 -27.264 1.00 75.25 232 ALA A CA 1
ATOM 1696 C C . ALA A 1 232 ? 26.619 7.824 -26.625 1.00 75.25 232 ALA A C 1
ATOM 1698 O O . ALA A 1 232 ? 27.775 7.513 -26.900 1.00 75.25 232 ALA A O 1
ATOM 1699 N N . SER A 1 233 ? 26.323 8.808 -25.772 1.00 71.00 233 SER A N 1
ATOM 1700 C CA . SER A 1 233 ? 27.312 9.634 -25.075 1.00 71.00 233 SER A CA 1
ATOM 1701 C C . SER A 1 233 ? 26.739 10.247 -23.784 1.00 71.00 233 SER A C 1
ATOM 1703 O O . SER A 1 233 ? 25.564 10.053 -23.452 1.00 71.00 233 SER A O 1
ATOM 1705 N N . GLY A 1 234 ? 27.601 10.916 -23.014 1.00 70.44 234 GLY A N 1
ATOM 1706 C CA . GLY A 1 234 ? 27.227 11.655 -21.807 1.00 70.44 234 GLY A CA 1
ATOM 1707 C C . GLY A 1 234 ? 27.236 10.829 -20.515 1.00 70.44 234 GLY A C 1
ATOM 1708 O O . GLY A 1 234 ? 27.577 9.641 -20.527 1.00 70.44 234 GLY A O 1
ATOM 1709 N N . PRO A 1 235 ? 26.850 11.439 -19.377 1.00 62.88 235 PRO A N 1
ATOM 1710 C CA . PRO A 1 235 ? 26.893 10.789 -18.064 1.00 62.88 235 PRO A CA 1
ATOM 1711 C C . PRO A 1 235 ? 26.074 9.493 -17.999 1.00 62.88 235 PRO A C 1
ATOM 1713 O O . PRO A 1 235 ? 26.494 8.528 -17.368 1.00 62.88 235 PRO A O 1
ATOM 1716 N N . LEU A 1 236 ? 24.937 9.434 -18.703 1.00 66.62 236 LEU A N 1
ATOM 1717 C CA . LEU A 1 236 ? 24.075 8.247 -18.734 1.00 66.62 236 LEU A CA 1
ATOM 1718 C C . LEU A 1 236 ? 24.683 7.109 -19.575 1.00 66.62 236 LEU A C 1
ATOM 1720 O O . LEU A 1 236 ? 24.522 5.946 -19.218 1.00 66.62 236 LEU A O 1
ATOM 1724 N N . ALA A 1 237 ? 25.433 7.415 -20.643 1.00 73.56 237 ALA A N 1
ATOM 1725 C CA . ALA A 1 237 ? 26.188 6.402 -21.390 1.00 73.56 237 ALA A CA 1
ATOM 1726 C C . ALA A 1 237 ? 27.350 5.844 -20.557 1.00 73.56 237 ALA A C 1
ATOM 1728 O O . ALA A 1 237 ? 27.573 4.632 -20.530 1.00 73.56 237 ALA A O 1
ATOM 1729 N N . ALA A 1 238 ? 28.056 6.719 -19.831 1.00 73.19 238 ALA A N 1
ATOM 1730 C CA . ALA A 1 238 ? 29.137 6.324 -18.928 1.00 73.19 238 ALA A CA 1
ATOM 1731 C C . ALA A 1 238 ? 28.636 5.435 -17.779 1.00 73.19 238 ALA A C 1
ATOM 1733 O O . ALA A 1 238 ? 29.327 4.502 -17.371 1.00 73.19 238 ALA A O 1
ATOM 1734 N N . ALA A 1 239 ? 27.417 5.688 -17.301 1.00 66.44 239 ALA A N 1
ATOM 1735 C CA . ALA A 1 239 ? 26.819 4.969 -16.187 1.00 66.44 239 ALA A CA 1
ATOM 1736 C C . ALA A 1 239 ? 26.247 3.582 -16.548 1.00 66.44 239 ALA A C 1
ATOM 1738 O O . ALA A 1 239 ? 25.795 2.877 -15.649 1.00 66.44 239 ALA A O 1
ATOM 1739 N N . LYS A 1 240 ? 26.301 3.179 -17.831 1.00 70.31 240 LYS A N 1
ATOM 1740 C CA . LYS A 1 240 ? 25.943 1.835 -18.333 1.00 70.31 240 LYS A CA 1
ATOM 1741 C C . LYS A 1 240 ? 24.654 1.271 -17.706 1.00 70.31 240 LYS A C 1
ATOM 1743 O O . LYS A 1 240 ? 24.725 0.306 -16.942 1.00 70.31 240 LYS A O 1
ATOM 1748 N N . PRO A 1 241 ? 23.487 1.867 -18.000 1.00 65.56 241 PRO A N 1
ATOM 1749 C CA . PRO A 1 241 ? 22.204 1.392 -17.504 1.00 65.56 241 PRO A CA 1
ATOM 1750 C C . PRO A 1 241 ? 22.038 -0.106 -17.688 1.00 65.56 241 PRO A C 1
ATOM 1752 O O . PRO A 1 241 ? 22.324 -0.650 -18.754 1.00 65.56 241 PRO A O 1
ATOM 1755 N N . ALA A 1 242 ? 21.601 -0.749 -16.612 1.00 66.06 242 ALA A N 1
ATOM 1756 C CA . ALA A 1 242 ? 21.460 -2.193 -16.557 1.00 66.06 242 ALA A CA 1
ATOM 1757 C C . ALA A 1 242 ? 20.145 -2.644 -17.198 1.00 66.06 242 ALA A C 1
ATOM 1759 O O . ALA A 1 242 ? 20.083 -3.751 -17.725 1.00 66.06 242 ALA A O 1
ATOM 1760 N N . ASP A 1 243 ? 19.115 -1.791 -17.155 1.00 68.38 243 ASP A N 1
ATOM 1761 C CA . ASP A 1 243 ? 17.784 -2.127 -17.646 1.00 68.38 243 ASP A CA 1
ATOM 1762 C C . ASP A 1 243 ? 16.959 -0.878 -18.003 1.00 68.38 243 ASP A C 1
ATOM 1764 O O . ASP A 1 243 ? 17.262 0.245 -17.582 1.00 68.38 243 ASP A O 1
ATOM 1768 N N . SER A 1 244 ? 15.884 -1.072 -18.759 1.00 67.25 244 SER A N 1
ATOM 1769 C CA . SER A 1 244 ? 14.817 -0.085 -18.921 1.00 67.25 244 SER A CA 1
ATOM 1770 C C . SER A 1 244 ? 13.481 -0.789 -19.084 1.00 67.25 244 SER A C 1
ATOM 1772 O O . SER A 1 244 ? 13.381 -1.776 -19.808 1.00 67.25 244 SER A O 1
ATOM 1774 N N . ASP A 1 245 ? 12.452 -0.240 -18.454 1.00 70.44 245 ASP A N 1
ATOM 1775 C CA . ASP A 1 245 ? 11.113 -0.806 -18.462 1.00 70.44 245 ASP A CA 1
ATOM 1776 C C . ASP A 1 245 ? 10.142 0.107 -19.208 1.00 70.44 245 ASP A C 1
ATOM 1778 O O . ASP A 1 245 ? 10.228 1.334 -19.132 1.00 70.44 245 ASP A O 1
ATOM 1782 N N . TYR A 1 246 ? 9.212 -0.505 -19.930 1.00 64.31 246 TYR A N 1
ATOM 1783 C CA . TYR A 1 246 ? 8.115 0.182 -20.591 1.00 64.31 246 TYR A CA 1
ATOM 1784 C C . TYR A 1 246 ? 6.824 -0.172 -19.862 1.00 64.31 246 TYR A C 1
ATOM 1786 O O . TYR A 1 246 ? 6.444 -1.339 -19.780 1.00 64.31 246 TYR A O 1
ATOM 1794 N N . SER A 1 247 ? 6.109 0.842 -19.398 1.00 63.44 247 SER A N 1
ATOM 1795 C CA . SER A 1 247 ? 4.804 0.695 -18.766 1.00 63.44 247 SER A CA 1
ATOM 1796 C C . SER A 1 247 ? 3.804 1.655 -19.397 1.00 63.44 247 SER A C 1
ATOM 1798 O O . SER A 1 247 ? 4.177 2.653 -20.003 1.00 63.44 247 SER A O 1
ATOM 1800 N N . ILE A 1 248 ? 2.514 1.371 -19.268 1.00 59.50 248 ILE A N 1
ATOM 1801 C CA . ILE A 1 248 ? 1.461 2.322 -19.624 1.00 59.50 248 ILE A CA 1
ATOM 1802 C C . ILE A 1 248 ? 0.898 2.870 -18.316 1.00 59.50 248 ILE A C 1
ATOM 1804 O O . ILE A 1 248 ? 0.553 2.092 -17.427 1.00 59.50 248 ILE A O 1
ATOM 1808 N N . ASP A 1 249 ? 0.848 4.192 -18.180 1.00 62.97 249 ASP A N 1
ATOM 1809 C CA . ASP A 1 249 ? 0.270 4.837 -17.010 1.00 62.97 249 ASP A CA 1
ATOM 1810 C C . ASP A 1 249 ? -1.262 4.680 -16.979 1.00 62.97 249 ASP A C 1
ATOM 1812 O O . ASP A 1 249 ? -1.905 4.184 -17.908 1.00 62.97 249 ASP A O 1
ATOM 1816 N N . GLN A 1 250 ? -1.891 5.134 -15.899 1.00 50.62 250 GLN A N 1
ATOM 1817 C CA . GLN A 1 250 ? -3.340 4.995 -15.726 1.00 50.62 250 GLN A CA 1
ATOM 1818 C C . GLN A 1 250 ? -4.183 5.803 -16.718 1.00 50.62 250 GLN A C 1
ATOM 1820 O O . GLN A 1 250 ? -5.377 5.548 -16.863 1.00 50.62 250 GLN A O 1
ATOM 1825 N N . LYS A 1 251 ? -3.583 6.783 -17.398 1.00 62.22 251 LYS A N 1
ATOM 1826 C CA . LYS A 1 251 ? -4.223 7.569 -18.455 1.00 62.22 251 LYS A CA 1
ATOM 1827 C C . LYS A 1 251 ? -4.030 6.926 -19.830 1.00 62.22 251 LYS A C 1
ATOM 1829 O O . LYS A 1 251 ? -4.408 7.525 -20.836 1.00 62.22 251 LYS A O 1
ATOM 1834 N N . GLY A 1 252 ? -3.451 5.726 -19.890 1.00 63.50 252 GLY A N 1
ATOM 1835 C CA . GLY A 1 252 ? -3.112 5.068 -21.144 1.00 63.50 252 GLY A CA 1
ATOM 1836 C C . GLY A 1 252 ? -1.874 5.669 -21.813 1.00 63.50 252 GLY A C 1
ATOM 1837 O O . GLY A 1 252 ? -1.643 5.406 -22.994 1.00 63.50 252 GLY A O 1
ATOM 1838 N N . GLN A 1 253 ? -1.092 6.495 -21.108 1.00 61.72 253 GLN A N 1
ATOM 1839 C CA . GLN A 1 253 ? 0.091 7.131 -21.670 1.00 61.72 253 GLN A CA 1
ATOM 1840 C C . GLN A 1 253 ? 1.311 6.208 -21.563 1.00 61.72 253 GLN A C 1
ATOM 1842 O O . GLN A 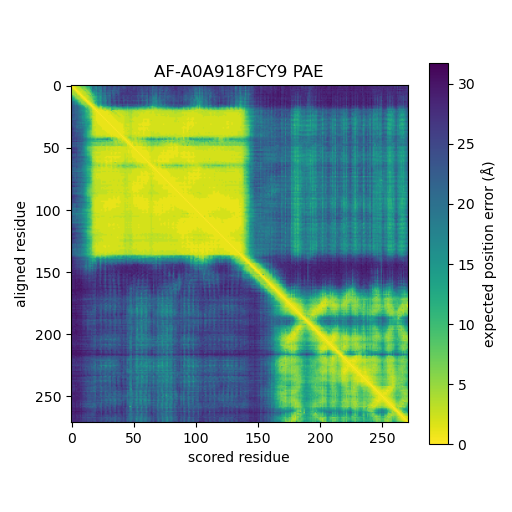1 253 ? 1.539 5.588 -20.527 1.00 61.72 253 GLN A O 1
ATOM 1847 N N . PRO A 1 254 ? 2.114 6.096 -22.632 1.00 60.66 254 PRO A N 1
ATOM 1848 C CA . PRO A 1 254 ? 3.316 5.280 -22.625 1.00 60.66 254 PRO A CA 1
ATOM 1849 C C . PRO A 1 254 ? 4.393 5.919 -21.748 1.00 60.66 254 PRO A C 1
ATOM 1851 O O . PRO A 1 254 ? 4.818 7.041 -22.002 1.00 60.66 254 PRO A O 1
ATOM 1854 N N . THR A 1 255 ? 4.897 5.153 -20.794 1.00 65.31 255 THR A N 1
ATOM 1855 C CA . THR A 1 255 ? 5.947 5.528 -19.853 1.00 65.31 255 THR A CA 1
ATOM 1856 C C . THR A 1 255 ? 7.165 4.641 -20.053 1.00 65.31 255 THR A C 1
ATOM 1858 O O . THR A 1 255 ? 7.043 3.427 -20.176 1.00 65.31 255 THR A O 1
ATOM 1861 N N . ILE A 1 256 ? 8.362 5.230 -20.074 1.00 66.00 256 ILE A N 1
ATOM 1862 C CA . ILE A 1 256 ? 9.610 4.457 -20.089 1.00 66.00 256 ILE A CA 1
ATOM 1863 C C . ILE A 1 256 ? 10.439 4.828 -18.879 1.00 66.00 256 ILE A C 1
ATOM 1865 O O . ILE A 1 256 ? 10.913 5.957 -18.806 1.00 66.00 256 ILE A O 1
ATOM 1869 N N . GLY A 1 257 ? 10.621 3.866 -17.978 1.00 68.94 257 GLY A N 1
ATOM 1870 C CA . GLY A 1 257 ? 11.571 3.924 -16.880 1.00 68.94 257 GLY A CA 1
ATOM 1871 C C . GLY A 1 257 ? 12.944 3.442 -17.334 1.00 68.94 257 GLY A C 1
ATOM 1872 O O . GLY A 1 257 ? 13.070 2.487 -18.091 1.00 68.94 257 GLY A O 1
ATOM 1873 N N . VAL A 1 258 ? 13.995 4.097 -16.865 1.00 63.75 258 VAL A N 1
ATOM 1874 C CA . VAL A 1 258 ? 15.382 3.697 -17.115 1.00 63.75 258 VAL A CA 1
ATOM 1875 C C . VAL A 1 258 ? 16.020 3.380 -15.775 1.00 63.75 258 VAL A C 1
ATOM 1877 O O . VAL A 1 258 ? 15.754 4.072 -14.799 1.00 63.75 258 VAL A O 1
ATOM 1880 N N . PHE A 1 259 ? 16.869 2.357 -15.719 1.00 64.50 259 PHE A N 1
ATOM 1881 C CA . PHE A 1 259 ? 17.579 1.980 -14.505 1.00 64.50 259 PHE A CA 1
ATOM 1882 C C . PHE A 1 259 ? 19.081 2.051 -14.732 1.00 64.50 259 PHE A C 1
ATOM 1884 O O . PHE A 1 259 ? 19.708 1.195 -15.361 1.00 64.50 259 PHE A O 1
ATOM 1891 N N . ILE A 1 260 ? 19.663 3.116 -14.199 1.00 55.34 260 ILE A N 1
ATOM 1892 C CA . ILE A 1 260 ? 21.099 3.331 -14.195 1.00 55.34 260 ILE A CA 1
ATOM 1893 C C . ILE A 1 260 ? 21.602 2.816 -12.859 1.00 55.34 260 ILE A C 1
ATOM 1895 O O . ILE A 1 260 ? 21.475 3.538 -11.892 1.00 55.34 260 ILE A O 1
ATOM 1899 N N . ASN A 1 261 ? 22.107 1.576 -12.816 1.00 60.53 261 ASN A N 1
ATOM 1900 C CA . ASN A 1 261 ? 22.658 0.902 -11.628 1.00 60.53 261 ASN A CA 1
ATOM 1901 C C . ASN A 1 261 ? 21.703 0.820 -10.396 1.00 60.53 261 ASN A C 1
ATOM 1903 O O . ASN A 1 261 ? 20.484 0.924 -10.540 1.00 60.53 261 ASN A O 1
ATOM 1907 N N . ALA A 1 262 ? 22.236 0.512 -9.201 1.00 51.34 262 ALA A N 1
ATOM 1908 C CA . ALA A 1 262 ? 21.457 0.373 -7.960 1.00 51.34 262 ALA A CA 1
ATOM 1909 C C . ALA A 1 262 ? 20.854 1.705 -7.461 1.00 51.34 262 ALA A C 1
ATOM 1911 O O . ALA A 1 262 ? 19.944 1.694 -6.633 1.00 51.34 262 ALA A O 1
ATOM 1912 N N . GLU A 1 263 ? 21.312 2.844 -7.981 1.00 48.31 263 GLU A N 1
ATOM 1913 C CA . GLU A 1 263 ? 20.747 4.171 -7.743 1.00 48.31 263 GLU A CA 1
ATOM 1914 C C . GLU A 1 263 ? 19.746 4.483 -8.860 1.00 48.31 263 GLU A C 1
ATOM 1916 O O . GLU A 1 263 ? 20.069 5.074 -9.885 1.00 48.31 263 GLU A O 1
ATOM 1921 N N . GLN A 1 264 ? 18.503 4.028 -8.694 1.00 54.19 264 GLN A N 1
ATOM 1922 C CA . GLN A 1 264 ? 17.483 4.113 -9.740 1.00 54.19 264 GLN A CA 1
ATOM 1923 C C . GLN A 1 264 ? 17.272 5.554 -10.236 1.00 54.19 264 GLN A C 1
ATOM 1925 O O . GLN A 1 264 ? 16.666 6.378 -9.546 1.00 54.19 264 GLN A O 1
ATOM 1930 N N . ARG A 1 265 ? 17.738 5.826 -11.461 1.00 53.34 265 ARG A N 1
ATOM 1931 C CA . ARG A 1 265 ? 17.493 7.077 -12.185 1.00 53.34 265 ARG A CA 1
ATOM 1932 C C . ARG A 1 265 ? 16.331 6.958 -13.157 1.00 53.34 265 ARG A C 1
ATOM 1934 O O . ARG A 1 265 ? 16.531 6.594 -14.309 1.00 53.34 265 ARG A O 1
ATOM 1941 N N . PHE A 1 266 ? 15.128 7.310 -12.728 1.00 56.47 266 PHE A N 1
ATOM 1942 C CA . PHE A 1 266 ? 13.942 7.204 -13.580 1.00 56.47 266 PHE A CA 1
ATOM 1943 C C . PHE A 1 266 ? 13.874 8.384 -14.543 1.00 56.47 266 PHE A C 1
ATOM 1945 O O . PHE A 1 266 ? 13.854 9.511 -14.069 1.00 56.47 266 PHE A O 1
ATOM 1952 N N . CYS A 1 267 ? 13.777 8.141 -15.851 1.00 54.06 267 CYS A N 1
ATOM 1953 C CA . CYS A 1 267 ? 13.070 9.061 -16.743 1.00 54.06 267 CYS A CA 1
ATOM 1954 C C . CYS A 1 267 ? 11.600 8.620 -16.771 1.00 54.06 267 CYS A C 1
ATOM 1956 O O . CYS A 1 267 ? 11.301 7.445 -16.588 1.00 54.06 267 CYS A O 1
ATOM 1958 N N . THR A 1 268 ? 10.665 9.542 -16.937 1.00 60.66 268 THR A N 1
ATOM 1959 C CA . THR A 1 268 ? 9.250 9.224 -17.157 1.00 60.66 268 THR A CA 1
ATOM 1960 C C . THR A 1 268 ? 8.816 10.056 -18.337 1.00 60.66 268 THR A C 1
ATOM 1962 O O . THR A 1 268 ? 8.918 11.276 -18.254 1.00 60.66 268 THR A O 1
ATOM 1965 N N . LEU A 1 269 ? 8.440 9.395 -19.431 1.00 56.41 269 LEU A N 1
ATOM 1966 C CA . LEU A 1 269 ? 8.031 10.046 -20.669 1.00 56.41 269 LEU A CA 1
ATOM 1967 C C . LEU A 1 269 ? 6.526 10.285 -20.644 1.00 56.41 269 LEU A C 1
ATOM 1969 O O . LEU A 1 269 ? 5.771 9.335 -20.485 1.00 56.41 269 LEU A O 1
ATOM 1973 N N . TYR A 1 270 ? 6.110 11.532 -20.827 1.00 59.94 270 TYR A N 1
ATOM 1974 C CA . TYR A 1 270 ? 4.708 11.910 -21.008 1.00 59.94 270 TYR A CA 1
ATOM 1975 C C . TYR A 1 270 ? 4.521 12.465 -22.417 1.00 59.94 270 TYR A C 1
ATOM 1977 O O . TYR A 1 270 ? 5.418 13.141 -22.914 1.00 59.94 270 TYR A O 1
ATOM 1985 N N . ARG A 1 271 ? 3.390 12.180 -23.066 1.00 53.78 271 ARG A N 1
ATOM 1986 C CA . ARG A 1 271 ? 3.011 12.806 -24.344 1.00 53.78 271 ARG A CA 1
ATOM 1987 C C . ARG A 1 271 ? 1.984 13.905 -24.118 1.00 53.78 271 ARG A C 1
ATOM 1989 O O . ARG A 1 271 ? 1.079 13.678 -23.281 1.00 53.78 271 ARG A O 1
#

pLDDT: mean 72.05, std 20.61, range [33.0, 98.5]

Sequence (271 aa):
MNRTFATLTLALVCLALGQATPAQTAAFHTAVLRAEQQWLSTHPDKSFLSAGNAIAYAFGYLKEANPTPSTLNSAALSLADAFRIDANNGYAYYLQGLIDYGLGKGPLATQELRKAAQLEPALAGDAQPWISLAGQLGSPTPSGASSTGPTASPAAASAQPVTAAPKSVPPTLALGTYDCMAFVKDSFASASSTRHVEGRGQLRILPGNRYSMGLGSDPFRYSGKTGLITWASGPLAAAKPADSDYSIDQKGQPTIGVFINAEQRFCTLYR

Radius of gyration: 24.53 Å; Cα contacts (8 Å, |Δi|>4): 404; chains: 1; bounding box: 68×48×83 Å

Mean predicted aligned error: 15.53 Å

Solvent-accessible surface area (backbone atoms only — not comparable to full-atom values): 15700 Å² total; per-residue (Å²): 138,91,81,86,78,82,93,76,86,84,82,86,71,76,77,80,71,80,70,73,49,73,68,54,39,53,50,47,37,51,53,48,52,50,51,48,55,54,42,60,76,74,52,79,57,60,49,90,92,34,36,44,33,23,45,52,52,20,50,43,37,51,66,40,82,73,62,45,74,68,37,41,49,55,19,50,58,28,34,53,53,15,42,72,69,37,76,74,43,24,66,54,29,36,53,48,12,51,38,29,37,77,69,60,38,7,63,58,11,29,51,29,22,51,49,9,28,69,64,29,62,88,41,34,76,69,29,49,64,52,35,57,56,13,51,61,62,56,48,74,77,78,73,87,70,94,80,90,78,93,80,87,82,84,82,86,79,87,80,78,89,81,76,83,76,77,86,73,77,57,77,72,83,69,82,45,69,24,44,30,42,34,32,43,43,86,51,86,91,47,79,77,55,61,70,47,77,80,45,74,31,41,37,35,46,44,85,86,70,33,33,38,38,69,69,85,45,54,47,32,37,68,38,59,88,72,52,36,71,46,51,76,40,59,73,66,32,76,52,56,54,75,49,37,47,74,48,66,46,98,87,71,43,65,28,44,40,36,28,38,56,96,52,47,37,32,35,42,38,43,120

Nearest PDB structures (foldseek):
  5hrz-assembly1_A  TM=7.000E-01  e=6.062E-03  synthetic construct
  6i57-assembly1_A  TM=5.938E-01  e=2.726E-03  Homo sapiens
  3q4a-assembly1_B  TM=6.430E-01  e=1.348E-02  Mus musculus
  6vfj-assembly1_B  TM=6.060E-01  e=9.792E-03  synthetic construct
  6vfk-assembly1_A  TM=5.472E-01  e=7.502E-03  synthetic construct